Protein AF-A0AAU9CY62-F1 (afdb_monomer_lite)

Structure (mmCIF, N/CA/C/O backbone):
data_AF-A0AAU9CY62-F1
#
_entry.id   AF-A0AAU9CY62-F1
#
loop_
_atom_site.group_PDB
_atom_site.id
_atom_site.type_symbol
_atom_site.label_atom_id
_atom_site.label_alt_id
_atom_site.label_comp_id
_atom_site.label_asym_id
_atom_site.label_entity_id
_atom_site.label_seq_id
_atom_site.pdbx_PDB_ins_code
_atom_site.Cartn_x
_atom_site.Cartn_y
_atom_site.Cartn_z
_atom_site.occupancy
_atom_site.B_iso_or_equiv
_atom_site.auth_seq_id
_atom_site.auth_comp_id
_atom_site.auth_asym_id
_atom_site.auth_atom_id
_atom_site.pdbx_PDB_model_num
ATOM 1 N N . MET A 1 1 ? 19.984 -26.144 -5.561 1.00 40.72 1 MET A N 1
ATOM 2 C CA . MET A 1 1 ? 20.809 -25.003 -5.107 1.00 40.72 1 MET A CA 1
ATOM 3 C C . MET A 1 1 ? 20.486 -23.804 -5.987 1.00 40.72 1 MET A C 1
ATOM 5 O O . MET A 1 1 ? 20.804 -23.830 -7.167 1.00 40.72 1 MET A O 1
ATOM 9 N N . ARG A 1 2 ? 19.747 -22.822 -5.457 1.00 39.50 2 ARG A N 1
ATOM 10 C CA . ARG A 1 2 ? 19.372 -21.589 -6.166 1.00 39.50 2 ARG A CA 1
ATOM 11 C C . ARG A 1 2 ? 20.429 -20.531 -5.857 1.00 39.50 2 ARG A C 1
ATOM 13 O O . ARG A 1 2 ? 20.502 -20.067 -4.727 1.00 39.50 2 ARG A O 1
ATOM 20 N N . VAL A 1 3 ? 21.261 -20.201 -6.836 1.00 41.72 3 VAL A N 1
ATOM 21 C CA . VAL A 1 3 ? 22.178 -19.056 -6.766 1.00 41.72 3 VAL A CA 1
ATOM 22 C C . VAL A 1 3 ? 21.406 -17.800 -7.166 1.00 41.72 3 VAL A C 1
ATOM 24 O O . VAL A 1 3 ? 20.757 -17.782 -8.210 1.00 41.72 3 VAL A O 1
ATOM 27 N N . SER A 1 4 ? 21.412 -16.784 -6.300 1.00 43.97 4 SER A N 1
ATOM 28 C CA . SER A 1 4 ? 20.729 -15.512 -6.539 1.00 43.97 4 SER A CA 1
ATOM 29 C C . SER A 1 4 ? 21.543 -14.637 -7.508 1.00 43.97 4 SER A C 1
ATOM 31 O O . SER A 1 4 ? 22.777 -14.682 -7.497 1.00 43.97 4 SER A O 1
ATOM 33 N N . PRO A 1 5 ? 20.891 -13.807 -8.343 1.00 46.22 5 PRO A N 1
ATOM 34 C CA . PRO A 1 5 ? 21.565 -12.977 -9.350 1.00 46.22 5 PRO A CA 1
ATOM 35 C C . PRO A 1 5 ? 22.465 -11.876 -8.756 1.00 46.22 5 PRO A C 1
ATOM 37 O O . PRO A 1 5 ? 23.261 -11.277 -9.473 1.00 46.22 5 PRO A O 1
ATOM 40 N N . ILE A 1 6 ? 22.394 -11.640 -7.442 1.00 48.38 6 ILE A N 1
ATOM 41 C CA . ILE A 1 6 ? 23.215 -10.655 -6.723 1.00 48.38 6 ILE A CA 1
ATOM 42 C C . ILE A 1 6 ? 24.631 -11.203 -6.459 1.00 48.38 6 ILE A C 1
ATOM 44 O O . ILE A 1 6 ? 25.600 -10.444 -6.440 1.00 48.38 6 ILE A O 1
ATOM 48 N N . SER A 1 7 ? 24.795 -12.527 -6.348 1.00 42.81 7 SER A N 1
ATOM 49 C CA . SER A 1 7 ? 26.097 -13.155 -6.080 1.00 42.81 7 SER A CA 1
ATOM 50 C C . SER A 1 7 ? 27.078 -13.091 -7.258 1.00 42.81 7 SER A C 1
ATOM 52 O O . SER A 1 7 ? 28.278 -13.243 -7.044 1.00 42.81 7 SER A O 1
ATOM 54 N N . LEU A 1 8 ? 26.611 -12.828 -8.486 1.00 44.12 8 LEU A N 1
ATOM 55 C CA . LEU A 1 8 ? 27.489 -12.720 -9.658 1.00 44.12 8 LEU A CA 1
ATOM 56 C C . LEU A 1 8 ? 28.102 -11.315 -9.824 1.00 44.12 8 LEU A C 1
ATOM 58 O O . LEU A 1 8 ? 29.181 -11.183 -10.395 1.00 44.12 8 LEU A O 1
ATOM 62 N N . LEU A 1 9 ? 27.454 -10.271 -9.293 1.00 43.12 9 LEU A N 1
ATOM 63 C CA . LEU A 1 9 ? 27.943 -8.887 -9.383 1.00 43.12 9 LEU A CA 1
ATOM 64 C C . LEU A 1 9 ? 29.042 -8.571 -8.358 1.00 43.12 9 LEU A C 1
ATOM 66 O O . LEU A 1 9 ? 29.909 -7.744 -8.627 1.00 43.12 9 LEU A O 1
ATOM 70 N N . ILE A 1 10 ? 29.073 -9.275 -7.223 1.00 46.59 10 ILE A N 1
ATOM 71 C CA . ILE A 1 10 ? 30.120 -9.097 -6.201 1.00 46.59 10 ILE A CA 1
ATOM 72 C C . ILE A 1 10 ? 31.439 -9.765 -6.629 1.00 46.59 10 ILE A C 1
ATOM 74 O O . ILE A 1 10 ? 32.516 -9.284 -6.283 1.00 46.59 10 ILE A O 1
ATOM 78 N N . LEU A 1 11 ? 31.388 -10.813 -7.460 1.00 42.06 11 LEU A N 1
ATOM 79 C CA . LEU A 1 11 ? 32.597 -11.490 -7.941 1.00 42.06 11 LEU A CA 1
ATOM 80 C C . LEU A 1 11 ? 33.343 -10.699 -9.037 1.00 42.06 11 LEU A C 1
ATOM 82 O O . LEU A 1 11 ? 34.536 -10.913 -9.234 1.00 42.06 11 LEU A O 1
ATOM 86 N N . LEU A 1 12 ? 32.677 -9.760 -9.724 1.00 41.91 12 LEU A N 1
ATOM 87 C CA . LEU A 1 12 ? 33.299 -8.936 -10.772 1.00 41.91 12 LEU A CA 1
ATOM 88 C C . LEU A 1 12 ? 34.034 -7.698 -10.215 1.00 41.91 12 LEU A C 1
ATOM 90 O O . LEU A 1 12 ? 34.901 -7.145 -10.885 1.00 41.91 12 LEU A O 1
ATOM 94 N N . ALA A 1 13 ? 33.738 -7.281 -8.978 1.00 43.84 13 ALA A N 1
ATOM 95 C CA . ALA A 1 13 ? 34.366 -6.116 -8.344 1.00 43.84 13 ALA A CA 1
ATOM 96 C C . ALA A 1 13 ? 35.742 -6.415 -7.710 1.00 43.84 13 ALA A C 1
ATOM 98 O O . ALA A 1 13 ? 36.509 -5.494 -7.439 1.00 43.84 13 ALA A O 1
ATOM 99 N N . ILE A 1 14 ? 36.093 -7.689 -7.508 1.00 44.59 14 ILE A N 1
ATOM 100 C CA . ILE A 1 14 ? 37.344 -8.087 -6.834 1.00 44.59 14 ILE A CA 1
ATOM 101 C C . ILE A 1 14 ? 38.545 -8.127 -7.803 1.00 44.59 14 ILE A C 1
ATOM 103 O O . ILE A 1 14 ? 39.692 -8.089 -7.370 1.00 44.59 14 ILE A O 1
ATOM 107 N N . VAL A 1 15 ? 38.321 -8.097 -9.122 1.00 42.81 15 VAL A N 1
ATOM 108 C CA . VAL A 1 15 ? 39.415 -8.098 -10.118 1.00 42.81 15 VAL A CA 1
ATOM 109 C C . VAL A 1 15 ? 39.963 -6.685 -10.408 1.00 42.81 15 VAL A C 1
ATOM 111 O O . VAL A 1 15 ? 41.031 -6.554 -10.995 1.00 42.81 15 VAL A O 1
ATOM 114 N N . ALA A 1 16 ? 39.302 -5.618 -9.943 1.00 45.66 16 ALA A N 1
ATOM 115 C CA . ALA A 1 16 ? 39.711 -4.231 -10.214 1.00 45.66 16 ALA A CA 1
ATOM 116 C C . ALA A 1 16 ? 40.235 -3.449 -8.988 1.00 45.66 16 ALA A C 1
ATOM 118 O O . ALA A 1 16 ? 40.603 -2.284 -9.124 1.00 45.66 16 ALA A O 1
ATOM 119 N N . GLY A 1 17 ? 40.288 -4.055 -7.796 1.00 46.44 17 GLY A N 1
ATOM 120 C CA . GLY A 1 17 ? 40.557 -3.338 -6.544 1.00 46.44 17 GLY A CA 1
ATOM 121 C C . GLY A 1 17 ? 41.558 -4.036 -5.628 1.00 46.44 17 GLY A C 1
ATOM 122 O O . GLY A 1 17 ? 41.174 -4.695 -4.670 1.00 46.44 17 GLY A O 1
ATOM 123 N N . GLY A 1 18 ? 42.848 -3.852 -5.890 1.00 39.09 18 GLY A N 1
ATOM 124 C CA . GLY A 1 18 ? 43.933 -4.196 -4.966 1.00 39.09 18 GLY A CA 1
ATOM 125 C C . GLY A 1 18 ? 45.258 -4.051 -5.706 1.00 39.09 18 GLY A C 1
ATOM 126 O O . GLY A 1 18 ? 45.482 -4.733 -6.692 1.00 39.09 18 GLY A O 1
ATOM 127 N N . VAL A 1 19 ? 46.181 -3.164 -5.354 1.00 40.66 19 VAL A N 1
ATOM 128 C CA . VAL A 1 19 ? 46.676 -2.843 -4.016 1.00 40.66 19 VAL A CA 1
ATOM 129 C C . VAL A 1 19 ? 47.331 -1.460 -4.092 1.00 40.66 19 VAL A C 1
ATOM 131 O O . VAL A 1 19 ? 48.282 -1.278 -4.849 1.00 40.66 19 VAL A O 1
ATOM 134 N N . LEU A 1 20 ? 46.869 -0.496 -3.292 1.00 41.28 20 LEU A N 1
ATOM 135 C CA . LEU A 1 20 ? 47.625 0.723 -2.999 1.00 41.28 20 LEU A CA 1
ATOM 136 C C . LEU A 1 20 ? 47.904 0.753 -1.494 1.00 41.28 20 LEU A C 1
ATOM 138 O O . LEU A 1 20 ? 47.065 1.156 -0.696 1.00 41.28 20 LEU A O 1
ATOM 142 N N . ALA A 1 21 ? 49.088 0.287 -1.110 1.00 44.28 21 ALA A N 1
ATOM 143 C CA . ALA A 1 21 ? 49.691 0.617 0.173 1.00 44.28 21 ALA A CA 1
ATOM 144 C C . ALA A 1 21 ? 50.901 1.518 -0.119 1.00 44.28 21 ALA A C 1
ATOM 146 O O . ALA A 1 21 ? 51.689 1.178 -1.010 1.00 44.28 21 ALA A O 1
ATOM 147 N N . PRO A 1 22 ? 51.084 2.652 0.578 1.00 45.69 22 PRO A N 1
ATOM 148 C CA . PRO A 1 22 ? 52.258 3.482 0.369 1.00 45.69 22 PRO A CA 1
ATOM 149 C C . PRO A 1 22 ? 53.480 2.756 0.944 1.00 45.69 22 PRO A C 1
ATOM 1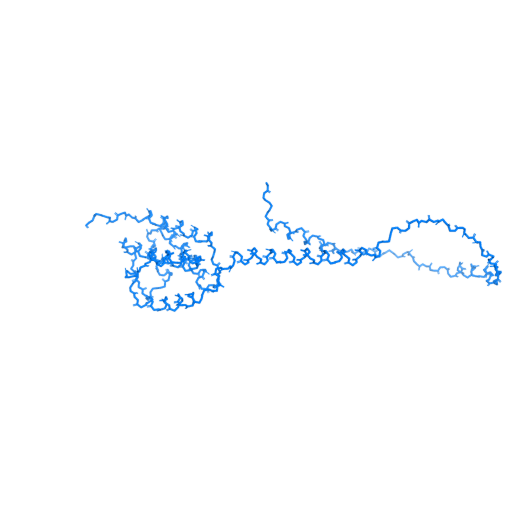51 O O . PRO A 1 22 ? 53.650 2.652 2.157 1.00 45.69 22 PRO A O 1
ATOM 154 N N . ARG A 1 23 ? 54.341 2.226 0.070 1.00 42.59 23 ARG A N 1
ATOM 155 C CA . ARG A 1 23 ? 55.684 1.777 0.453 1.00 42.59 23 ARG A CA 1
ATOM 156 C C . ARG A 1 23 ? 56.577 3.005 0.593 1.00 42.59 23 ARG A C 1
ATOM 158 O O . ARG A 1 23 ? 57.073 3.525 -0.402 1.00 42.59 23 ARG A O 1
ATOM 165 N N . THR A 1 24 ? 56.813 3.452 1.819 1.00 50.78 24 THR A N 1
ATOM 166 C CA . THR A 1 24 ? 57.976 4.288 2.121 1.00 50.78 24 THR A CA 1
ATOM 167 C C . THR A 1 24 ? 59.225 3.412 1.999 1.00 50.78 24 THR A C 1
ATOM 169 O O . THR A 1 24 ? 59.466 2.516 2.804 1.00 50.78 24 THR A O 1
ATOM 17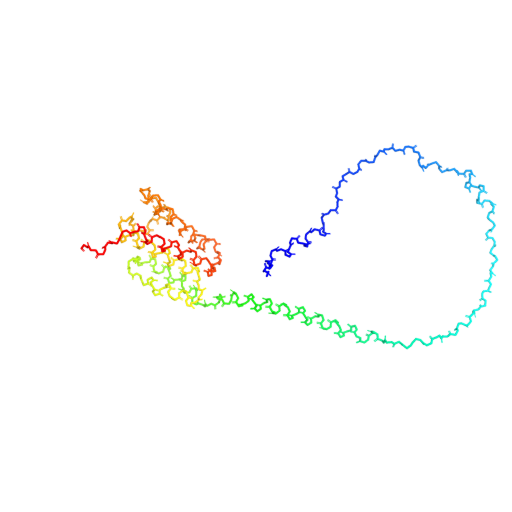2 N N . ALA A 1 25 ? 59.996 3.607 0.930 1.00 47.22 25 ALA A N 1
ATOM 173 C CA . ALA A 1 25 ? 61.307 2.981 0.791 1.00 47.22 25 ALA A CA 1
ATOM 174 C C . ALA A 1 25 ? 62.316 3.714 1.697 1.00 47.22 25 ALA A C 1
ATOM 176 O O . ALA A 1 25 ? 62.336 4.948 1.683 1.00 47.22 25 ALA A O 1
ATOM 177 N N . PRO A 1 26 ? 63.165 3.014 2.472 1.00 42.75 26 PRO A N 1
ATOM 178 C CA . PRO A 1 26 ? 64.265 3.666 3.165 1.00 42.75 26 PRO A CA 1
ATOM 179 C C . PRO A 1 26 ? 65.328 4.077 2.139 1.00 42.75 26 PRO A C 1
ATOM 181 O O . PRO A 1 26 ? 65.719 3.286 1.279 1.00 42.75 26 PRO A O 1
ATOM 184 N N . ALA A 1 27 ? 65.798 5.320 2.229 1.00 53.19 27 ALA A N 1
ATOM 185 C CA . ALA A 1 27 ? 66.914 5.814 1.437 1.00 53.19 27 ALA A CA 1
ATOM 186 C C . ALA A 1 27 ? 68.188 5.021 1.786 1.00 53.19 27 ALA A C 1
ATOM 188 O O . ALA A 1 27 ? 68.776 5.217 2.847 1.00 53.19 27 ALA A O 1
ATOM 189 N N . SER A 1 28 ? 68.606 4.105 0.907 1.00 53.75 28 SER A N 1
ATOM 190 C CA . SER A 1 28 ? 69.897 3.419 1.008 1.00 53.75 28 SER A CA 1
ATOM 191 C C . SER A 1 28 ? 70.880 3.994 -0.014 1.00 53.75 28 SER A C 1
ATOM 193 O O . SER A 1 28 ? 70.780 3.750 -1.217 1.00 53.75 28 SER A O 1
ATOM 195 N N . ASP A 1 29 ? 71.839 4.750 0.501 1.00 55.88 29 ASP A N 1
ATOM 196 C CA . ASP A 1 29 ? 72.789 5.638 -0.177 1.00 55.88 29 ASP A CA 1
ATOM 197 C C . ASP A 1 29 ? 73.963 4.913 -0.888 1.00 55.88 29 ASP A C 1
ATOM 199 O O . ASP A 1 29 ? 75.127 5.285 -0.745 1.00 55.88 29 ASP A O 1
ATOM 203 N N . ARG A 1 30 ? 73.717 3.790 -1.592 1.00 56.25 30 ARG A N 1
ATOM 204 C CA . ARG A 1 30 ? 74.823 2.886 -2.000 1.00 56.25 30 ARG A CA 1
ATOM 205 C C . ARG A 1 30 ? 74.786 2.198 -3.370 1.00 56.25 30 ARG A C 1
ATOM 207 O O . ARG A 1 30 ? 75.577 1.281 -3.566 1.00 56.25 30 ARG A O 1
ATOM 214 N N . ALA A 1 31 ? 73.957 2.608 -4.334 1.00 52.62 31 ALA A N 1
ATOM 215 C CA . ALA A 1 31 ? 73.762 1.795 -5.551 1.00 52.62 31 ALA A CA 1
ATOM 216 C C . ALA A 1 31 ? 74.247 2.357 -6.904 1.00 52.62 31 ALA A C 1
ATOM 218 O O . ALA A 1 31 ? 74.179 1.615 -7.876 1.00 52.62 31 ALA A O 1
ATOM 219 N N . TYR A 1 32 ? 74.775 3.584 -7.024 1.00 55.22 32 TYR A N 1
ATOM 220 C CA . TYR A 1 32 ? 75.266 4.075 -8.329 1.00 55.22 32 TYR A CA 1
ATOM 221 C C . TYR A 1 32 ? 76.476 5.014 -8.217 1.00 55.22 32 TYR A C 1
ATOM 223 O O . TYR A 1 32 ? 76.369 6.219 -8.428 1.00 55.22 32 TYR A O 1
ATOM 231 N N . ARG A 1 33 ? 77.665 4.463 -7.946 1.00 57.19 33 ARG A N 1
ATOM 232 C CA . ARG A 1 33 ? 78.918 5.113 -8.370 1.00 57.19 33 ARG A CA 1
ATOM 233 C C . ARG A 1 33 ? 79.337 4.466 -9.683 1.00 57.19 33 ARG A C 1
ATOM 235 O O . ARG A 1 33 ? 79.813 3.337 -9.691 1.00 57.19 33 ARG A O 1
ATOM 242 N N . LEU A 1 34 ? 79.082 5.161 -10.789 1.00 63.47 34 LEU A N 1
ATOM 243 C CA . LEU A 1 34 ? 79.528 4.747 -12.114 1.00 63.47 34 LEU A CA 1
ATOM 244 C C . LEU A 1 34 ? 81.058 4.880 -12.154 1.00 63.47 34 LEU A C 1
ATOM 246 O O . LEU A 1 34 ? 81.580 5.995 -12.208 1.00 63.47 34 LEU A O 1
ATOM 250 N N . ASP A 1 35 ? 81.767 3.758 -12.065 1.00 72.00 35 ASP A N 1
ATOM 251 C CA . ASP A 1 35 ? 83.226 3.720 -12.158 1.00 72.00 35 ASP A CA 1
ATOM 252 C C . ASP A 1 35 ? 83.646 3.953 -13.617 1.00 72.00 35 ASP A C 1
ATOM 254 O O . ASP A 1 35 ? 83.644 3.050 -14.460 1.00 72.00 35 ASP A O 1
ATOM 258 N N . LYS A 1 36 ? 83.911 5.224 -13.932 1.00 66.75 36 LYS A N 1
ATOM 259 C CA . LYS A 1 36 ? 84.237 5.671 -15.288 1.00 66.75 36 LYS A CA 1
ATOM 260 C C . LYS A 1 36 ? 85.581 5.133 -15.774 1.00 66.75 36 LYS A C 1
ATOM 262 O O . LYS A 1 36 ? 85.733 4.934 -16.976 1.00 66.75 36 LYS A O 1
ATOM 267 N N . GLU A 1 37 ? 86.508 4.834 -14.867 1.00 72.75 37 GLU A N 1
ATOM 268 C CA . GLU A 1 37 ? 87.818 4.279 -15.218 1.00 72.75 37 GLU A CA 1
ATOM 269 C C . GLU A 1 37 ? 87.690 2.820 -15.670 1.00 72.75 37 GLU A C 1
ATOM 271 O O . GLU A 1 37 ? 88.268 2.419 -16.685 1.00 72.75 37 GLU A O 1
ATOM 276 N N . ALA A 1 38 ? 86.848 2.035 -14.987 1.00 69.50 38 ALA A N 1
ATOM 277 C CA . ALA A 1 38 ? 86.528 0.668 -15.399 1.00 69.50 38 ALA A CA 1
ATOM 278 C C . ALA A 1 38 ? 85.829 0.614 -16.773 1.00 69.50 38 ALA A C 1
ATOM 280 O O . ALA A 1 38 ? 86.052 -0.314 -17.556 1.00 69.50 38 ALA A O 1
ATOM 281 N N . LEU A 1 39 ? 85.008 1.623 -17.082 1.00 64.06 39 LEU A N 1
ATOM 282 C CA . LEU A 1 39 ? 84.289 1.757 -18.353 1.00 64.06 39 LEU A CA 1
ATOM 283 C C . LEU A 1 39 ? 85.214 2.149 -19.516 1.00 64.06 39 LEU A C 1
ATOM 285 O O . LEU A 1 39 ? 85.135 1.534 -20.580 1.00 64.06 39 LEU A O 1
ATOM 289 N N . GLU A 1 40 ? 86.127 3.103 -19.314 1.00 70.75 40 GLU A N 1
ATOM 290 C CA . GLU A 1 40 ? 87.102 3.500 -20.342 1.00 70.75 40 GLU A CA 1
ATOM 291 C C . GLU A 1 40 ? 88.124 2.405 -20.651 1.00 70.75 40 GLU A C 1
ATOM 293 O O . GLU A 1 40 ? 88.503 2.208 -21.808 1.00 70.75 40 GLU A O 1
ATOM 298 N N . LYS A 1 41 ? 88.555 1.647 -19.636 1.00 77.31 41 LYS A N 1
ATOM 299 C CA . LYS A 1 41 ? 89.461 0.513 -19.851 1.00 77.31 41 LYS A CA 1
ATOM 300 C C . LYS A 1 41 ? 88.825 -0.550 -20.747 1.00 77.31 41 LYS A C 1
ATOM 302 O O . LYS A 1 41 ? 89.514 -1.169 -21.552 1.00 77.31 41 LYS A O 1
ATOM 307 N N . LYS A 1 42 ? 87.512 -0.750 -20.607 1.00 73.62 42 LYS A N 1
ATOM 308 C CA . LYS A 1 42 ? 86.759 -1.759 -21.353 1.00 73.62 42 LYS A CA 1
ATOM 309 C C . LYS A 1 42 ? 86.400 -1.300 -22.766 1.00 73.62 42 LYS A C 1
ATOM 311 O O . LYS A 1 42 ? 86.349 -2.137 -23.658 1.00 73.62 42 LYS A O 1
ATOM 316 N N . SER A 1 43 ? 86.187 0.000 -22.990 1.00 70.94 43 SER A N 1
ATOM 317 C CA . SER A 1 43 ? 85.908 0.528 -24.333 1.00 70.94 43 SER A CA 1
ATOM 318 C C . SER A 1 43 ? 87.144 0.513 -25.235 1.00 70.94 43 SER A C 1
ATOM 320 O O . SER A 1 43 ? 87.026 0.174 -26.406 1.00 70.94 43 SER A O 1
ATOM 322 N N . LYS A 1 44 ? 88.337 0.795 -24.691 1.00 69.88 44 LYS A N 1
ATOM 323 C CA . LYS A 1 44 ? 89.600 0.795 -25.454 1.00 69.88 44 LYS A CA 1
ATOM 324 C C . LYS A 1 44 ? 90.071 -0.590 -25.911 1.00 69.88 44 LYS A C 1
ATOM 326 O O . LYS A 1 44 ? 90.924 -0.661 -26.787 1.00 69.88 44 LYS A O 1
ATOM 331 N N . SER A 1 45 ? 89.551 -1.673 -25.331 1.00 63.16 45 SER A N 1
ATOM 332 C CA . SER A 1 45 ? 89.902 -3.049 -25.718 1.00 63.16 45 SER A CA 1
ATOM 333 C C . SER A 1 45 ? 88.960 -3.663 -26.756 1.00 63.16 45 SER A C 1
ATOM 335 O O . SER A 1 45 ? 89.087 -4.847 -27.052 1.00 63.16 45 SER A O 1
ATOM 337 N N . LEU A 1 46 ? 87.973 -2.912 -27.246 1.00 65.75 46 LEU A N 1
ATOM 338 C CA . LEU A 1 46 ? 87.011 -3.401 -28.228 1.00 65.75 46 LEU A CA 1
ATOM 339 C C . LEU A 1 46 ? 87.373 -2.817 -29.595 1.00 65.75 46 LEU A C 1
ATOM 341 O O . LEU A 1 46 ? 87.121 -1.645 -29.865 1.00 65.75 46 LEU A O 1
ATOM 345 N N . ASP A 1 47 ? 88.004 -3.643 -30.425 1.00 64.81 47 ASP A N 1
ATOM 346 C CA . ASP A 1 47 ? 88.201 -3.364 -31.843 1.00 64.81 47 ASP A CA 1
ATOM 347 C C . ASP A 1 47 ? 86.885 -3.669 -32.571 1.00 64.81 47 ASP A C 1
ATOM 349 O O . ASP A 1 47 ? 86.424 -4.809 -32.593 1.00 64.81 47 ASP A O 1
ATOM 353 N N . TYR A 1 48 ? 86.236 -2.619 -33.075 1.00 61.22 48 TYR A N 1
ATOM 354 C CA . TYR A 1 48 ? 84.948 -2.684 -33.774 1.00 61.22 48 TYR A CA 1
ATOM 355 C C . TYR A 1 48 ? 85.118 -2.640 -35.298 1.00 61.22 48 TYR A C 1
ATOM 357 O O . TYR A 1 48 ? 84.197 -2.250 -36.014 1.00 61.22 48 TYR A O 1
ATOM 365 N N . THR A 1 49 ? 86.294 -3.009 -35.804 1.00 61.00 49 THR A N 1
ATOM 366 C CA . THR A 1 49 ? 86.510 -3.155 -37.243 1.00 61.00 49 THR A CA 1
ATOM 367 C C . THR A 1 49 ? 85.845 -4.459 -37.707 1.00 61.00 49 THR A C 1
ATOM 369 O O . THR A 1 49 ? 86.205 -5.546 -37.267 1.00 61.00 49 THR A O 1
ATOM 372 N N . GLU A 1 50 ? 84.792 -4.330 -38.517 1.00 59.19 50 GLU A N 1
ATOM 373 C CA . GLU A 1 50 ? 83.880 -5.406 -38.928 1.00 59.19 50 GLU A CA 1
ATOM 374 C C . GLU A 1 50 ? 84.551 -6.472 -39.813 1.00 59.19 50 GLU A C 1
ATOM 376 O O . GLU A 1 50 ? 84.817 -6.229 -40.989 1.00 59.19 50 GLU A O 1
ATOM 381 N N . ASP A 1 51 ? 84.701 -7.695 -39.298 1.00 54.69 51 ASP A N 1
ATOM 382 C CA . ASP A 1 51 ? 84.791 -8.893 -40.138 1.00 54.69 51 ASP A CA 1
ATOM 383 C C . ASP A 1 51 ? 83.367 -9.326 -40.518 1.00 54.69 51 ASP A C 1
ATOM 385 O O . ASP A 1 51 ? 82.677 -10.034 -39.775 1.00 54.69 51 ASP A O 1
ATOM 389 N N . TYR A 1 52 ? 82.896 -8.879 -41.683 1.00 51.16 52 TYR A N 1
ATOM 390 C CA . TYR A 1 52 ? 81.650 -9.382 -42.255 1.00 51.16 52 TYR A CA 1
ATOM 391 C C . TYR A 1 52 ? 81.817 -10.862 -42.630 1.00 51.16 52 TYR A C 1
ATOM 393 O O . TYR A 1 52 ? 82.425 -11.202 -43.642 1.00 51.16 52 TYR A O 1
ATOM 401 N N . TYR A 1 53 ? 81.230 -11.753 -41.831 1.00 59.41 53 TYR A N 1
ATOM 402 C CA . TYR A 1 53 ? 80.974 -13.131 -42.244 1.00 59.41 53 TYR A CA 1
ATOM 403 C C . TYR A 1 53 ? 79.796 -13.150 -43.221 1.00 59.41 53 TYR A C 1
ATOM 405 O O . TYR A 1 53 ? 78.648 -12.908 -42.840 1.00 59.41 53 TYR A O 1
ATOM 413 N N . GLU A 1 54 ? 80.070 -13.462 -44.484 1.00 57.66 54 GLU A N 1
ATOM 414 C CA . GLU A 1 54 ? 79.034 -13.656 -45.492 1.00 57.66 54 GLU A CA 1
ATOM 415 C C . GLU A 1 54 ? 78.388 -15.039 -45.299 1.00 57.66 54 GLU A C 1
ATOM 417 O O . GLU A 1 54 ? 79.000 -16.088 -45.504 1.00 57.66 54 GLU A O 1
ATOM 422 N N . PHE A 1 55 ? 77.145 -15.051 -44.813 1.00 61.28 55 PHE A N 1
ATOM 423 C CA . PHE A 1 55 ? 76.388 -16.280 -44.588 1.00 61.28 55 PHE A CA 1
ATOM 424 C C . PHE A 1 55 ? 75.890 -16.852 -45.919 1.00 61.28 55 PHE A C 1
ATOM 426 O O . PHE A 1 55 ? 74.950 -16.326 -46.515 1.00 61.28 55 PHE A O 1
ATOM 433 N N . GLU A 1 56 ? 76.431 -17.996 -46.340 1.00 59.75 56 GLU A N 1
ATOM 434 C CA . GLU A 1 56 ? 75.782 -18.816 -47.365 1.00 59.75 56 GLU A CA 1
ATOM 435 C C . GLU A 1 56 ? 74.402 -19.291 -46.854 1.00 59.75 56 GLU A C 1
ATOM 437 O O . GLU A 1 56 ? 74.304 -19.897 -45.777 1.00 59.75 56 GLU A O 1
ATOM 442 N N . PRO A 1 57 ? 73.296 -19.044 -47.583 1.00 55.81 57 PRO A N 1
ATOM 443 C CA . PRO A 1 57 ? 71.971 -19.399 -47.098 1.00 55.81 57 PRO A CA 1
ATOM 444 C C . PRO A 1 57 ? 71.776 -20.922 -47.098 1.00 55.81 57 PRO A C 1
ATOM 446 O O . PRO A 1 57 ? 71.629 -21.563 -48.142 1.00 55.81 57 PRO A O 1
ATOM 449 N N . VAL A 1 58 ? 71.681 -21.518 -45.906 1.00 63.16 58 VAL A N 1
ATOM 450 C CA . VAL A 1 58 ? 71.351 -22.941 -45.738 1.00 63.16 58 VAL A CA 1
ATOM 451 C C . VAL A 1 58 ? 69.923 -23.207 -46.237 1.00 63.16 58 VAL A C 1
ATOM 453 O O . VAL A 1 58 ? 68.938 -22.830 -45.595 1.00 63.16 58 VAL A O 1
ATOM 456 N N . LYS A 1 59 ? 69.785 -23.901 -47.376 1.00 60.06 59 LYS A N 1
ATOM 457 C CA . LYS A 1 59 ? 68.484 -24.314 -47.934 1.00 60.06 59 LYS A CA 1
ATOM 458 C C . LYS A 1 59 ? 67.797 -25.331 -47.015 1.00 60.06 59 LYS A C 1
ATOM 460 O O . LYS A 1 59 ? 68.044 -26.534 -47.086 1.00 60.06 59 LYS A O 1
ATOM 465 N N . ARG A 1 60 ? 66.883 -24.863 -46.161 1.00 60.06 60 ARG A N 1
ATOM 466 C CA . ARG A 1 60 ? 66.035 -25.734 -45.331 1.00 60.06 60 ARG A CA 1
ATOM 467 C C . ARG A 1 60 ? 64.981 -26.439 -46.196 1.00 60.06 60 ARG A C 1
ATOM 469 O O . ARG A 1 60 ? 64.177 -25.785 -46.858 1.00 60.06 60 ARG A O 1
ATOM 476 N N . LYS A 1 61 ? 64.932 -27.777 -46.154 1.00 56.38 61 LYS A N 1
ATOM 477 C CA . LYS A 1 61 ? 63.821 -28.560 -46.729 1.00 56.38 61 LYS A CA 1
ATOM 478 C C . LYS A 1 61 ? 62.524 -28.248 -45.970 1.00 56.38 61 LYS A C 1
ATOM 480 O O . LYS A 1 61 ? 62.460 -28.435 -44.755 1.00 56.38 61 LYS A O 1
ATOM 485 N N . LYS A 1 62 ? 61.482 -27.804 -46.683 1.00 56.00 62 LYS A N 1
ATOM 486 C CA . LYS A 1 62 ? 60.131 -27.623 -46.127 1.00 56.00 62 LYS A CA 1
ATOM 487 C C . LYS A 1 62 ? 59.555 -28.986 -45.722 1.00 56.00 62 LYS A C 1
ATOM 489 O O . LYS A 1 62 ? 59.274 -29.814 -46.584 1.00 56.00 62 LYS A O 1
ATOM 494 N N . LYS A 1 63 ? 59.348 -29.208 -44.421 1.00 50.53 63 LYS A N 1
ATOM 495 C CA . LYS A 1 63 ? 58.418 -30.236 -43.934 1.00 50.53 63 LYS A CA 1
ATOM 496 C C . LYS A 1 63 ? 57.000 -29.746 -44.218 1.00 50.53 63 LYS A C 1
ATOM 498 O O . LYS A 1 63 ? 56.631 -28.663 -43.774 1.00 50.53 63 LYS A O 1
ATOM 503 N N . GLY A 1 64 ? 56.234 -30.529 -44.973 1.00 57.31 64 GLY A N 1
ATOM 504 C CA . GLY A 1 64 ? 54.815 -30.281 -45.190 1.00 57.31 64 GLY A CA 1
ATOM 505 C C . GLY A 1 64 ? 54.052 -30.477 -43.887 1.00 57.31 64 GLY A C 1
ATOM 506 O O . GLY A 1 64 ? 53.822 -31.605 -43.463 1.00 57.31 64 GLY A O 1
ATOM 507 N N . THR A 1 65 ? 53.671 -29.382 -43.245 1.00 52.41 65 THR A N 1
ATOM 508 C CA . THR A 1 65 ? 52.566 -29.376 -42.294 1.00 52.41 65 THR A CA 1
ATOM 509 C C . THR A 1 65 ? 51.289 -29.211 -43.110 1.00 52.41 65 THR A C 1
ATOM 511 O O . THR A 1 65 ? 51.081 -28.183 -43.751 1.00 52.41 65 THR A O 1
ATOM 514 N N . GLY A 1 66 ? 50.452 -30.251 -43.137 1.00 56.53 66 GLY A N 1
ATOM 515 C CA . GLY A 1 66 ? 49.078 -30.135 -43.619 1.00 56.53 66 GLY A CA 1
ATOM 516 C C . GLY A 1 66 ? 48.369 -29.075 -42.784 1.00 56.53 66 GLY A C 1
ATOM 517 O O . GLY A 1 66 ? 48.028 -29.313 -41.628 1.00 56.53 66 GLY A O 1
ATOM 518 N N . GLY A 1 67 ? 48.248 -27.871 -43.337 1.00 51.72 67 GLY A N 1
ATOM 519 C CA . GLY A 1 67 ? 47.644 -26.734 -42.663 1.00 51.72 67 GLY A CA 1
ATOM 520 C C . GLY A 1 67 ? 46.135 -26.906 -42.608 1.00 51.72 67 GLY A C 1
ATOM 521 O O . GLY A 1 67 ? 45.451 -26.691 -43.605 1.00 51.72 67 GLY A O 1
ATOM 522 N N . PHE A 1 68 ? 45.607 -27.256 -41.438 1.00 60.69 68 PHE A N 1
ATOM 523 C CA . PHE A 1 68 ? 44.205 -27.005 -41.132 1.00 60.69 68 PHE A CA 1
ATOM 524 C C . PHE A 1 68 ? 44.025 -25.479 -41.085 1.00 60.69 68 PHE A C 1
ATOM 526 O O . PHE A 1 68 ? 44.552 -24.804 -40.200 1.00 60.69 68 PHE A O 1
ATOM 533 N N . SER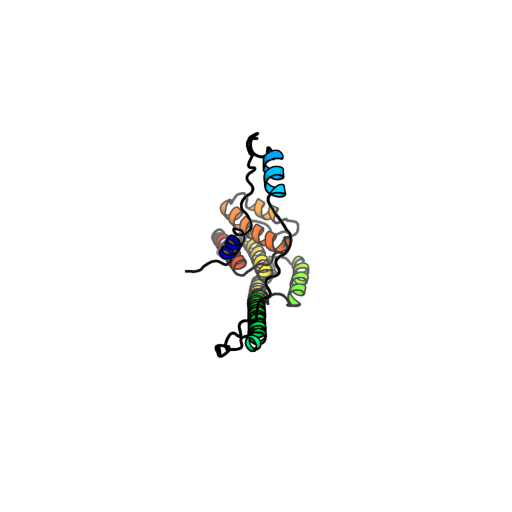 A 1 69 ? 43.373 -24.908 -42.098 1.00 62.16 69 SER A N 1
ATOM 534 C CA . SER A 1 69 ? 43.226 -23.456 -42.226 1.00 62.16 69 SER A CA 1
ATOM 535 C C . SER A 1 69 ? 42.141 -22.934 -41.277 1.00 62.16 69 SER A C 1
ATOM 537 O O . SER A 1 69 ? 40.952 -22.979 -41.582 1.00 62.16 69 SER A O 1
ATOM 539 N N . LEU A 1 70 ? 42.556 -22.392 -40.129 1.00 58.84 70 LEU A N 1
ATOM 540 C CA . LEU A 1 70 ? 41.693 -21.655 -39.191 1.00 58.84 70 LEU A CA 1
ATOM 541 C C . LEU A 1 70 ? 41.189 -20.313 -39.754 1.00 58.84 70 LEU A C 1
ATOM 543 O O . LEU A 1 70 ? 40.261 -19.727 -39.202 1.00 58.84 70 LEU A O 1
ATOM 547 N N . ALA A 1 71 ? 41.753 -19.824 -40.862 1.00 58.66 71 ALA A N 1
ATOM 548 C CA . ALA A 1 71 ? 41.409 -18.520 -41.429 1.00 58.66 71 ALA A CA 1
ATOM 549 C C . ALA A 1 71 ? 39.945 -18.436 -41.906 1.00 58.66 71 ALA A C 1
ATOM 551 O O . ALA A 1 71 ? 39.326 -17.380 -41.798 1.00 58.66 71 ALA A O 1
ATOM 552 N N . GLY A 1 72 ? 39.365 -19.554 -42.363 1.00 59.25 72 GLY A N 1
ATOM 553 C CA . GLY A 1 72 ? 37.958 -19.633 -42.779 1.00 59.25 72 GLY A CA 1
ATOM 554 C C . GLY A 1 72 ? 36.954 -19.798 -41.628 1.00 59.25 72 GLY A C 1
ATOM 555 O O . GLY A 1 72 ? 35.770 -19.531 -41.812 1.00 59.25 72 GLY A O 1
ATOM 556 N N . MET A 1 73 ? 37.406 -20.195 -40.431 1.00 56.94 73 MET A N 1
ATOM 557 C CA . MET A 1 73 ? 36.541 -20.384 -39.254 1.00 56.94 73 MET A CA 1
ATOM 558 C C . MET A 1 73 ? 36.390 -19.115 -38.406 1.00 56.94 73 MET A C 1
ATOM 560 O O . MET A 1 73 ? 35.384 -18.960 -37.720 1.00 56.94 73 MET A O 1
ATOM 564 N N . ILE A 1 74 ? 37.345 -18.182 -38.471 1.00 65.19 74 ILE A N 1
ATOM 565 C CA . ILE A 1 74 ? 37.301 -16.908 -37.734 1.00 65.19 74 ILE A CA 1
ATOM 566 C C . ILE A 1 74 ? 36.050 -16.063 -38.057 1.00 65.19 74 ILE A C 1
ATOM 568 O O . ILE A 1 74 ? 35.440 -15.564 -37.109 1.00 65.19 74 ILE A O 1
ATOM 572 N N . PRO A 1 75 ? 35.610 -15.886 -39.323 1.00 74.69 75 PRO A N 1
ATOM 573 C CA . PRO A 1 75 ? 34.380 -15.139 -39.589 1.00 74.69 75 PRO A CA 1
ATOM 574 C C . PRO A 1 75 ? 33.131 -15.883 -39.095 1.00 74.69 75 PRO A C 1
ATOM 576 O O . PRO A 1 75 ? 32.256 -15.262 -38.497 1.00 74.69 75 PRO A O 1
ATOM 579 N N . ALA A 1 76 ? 33.072 -17.209 -39.254 1.00 72.56 76 ALA A N 1
ATOM 580 C CA . ALA A 1 76 ? 31.942 -18.022 -38.799 1.00 72.56 76 ALA A CA 1
ATOM 581 C C . ALA A 1 76 ? 31.796 -18.020 -37.264 1.00 72.56 76 ALA A C 1
ATOM 583 O O . ALA A 1 76 ? 30.694 -17.858 -36.745 1.00 72.56 76 ALA A O 1
ATOM 584 N N . LEU A 1 77 ? 32.911 -18.115 -36.533 1.00 80.00 77 LEU A N 1
ATOM 585 C CA . LEU A 1 77 ? 32.941 -18.030 -35.069 1.00 80.00 77 LEU A CA 1
ATOM 586 C C . LEU A 1 77 ? 32.521 -16.646 -34.560 1.00 80.00 77 LEU A C 1
ATOM 588 O O . LEU A 1 77 ? 31.819 -16.555 -33.556 1.00 80.00 77 LEU A O 1
ATOM 592 N N . LYS A 1 78 ? 32.894 -15.568 -35.264 1.00 82.44 78 LYS A N 1
ATOM 593 C CA . LYS A 1 78 ? 32.439 -14.208 -34.934 1.00 82.44 78 LYS A CA 1
ATOM 594 C C . LYS A 1 78 ? 30.931 -14.053 -35.123 1.00 82.44 78 LYS A C 1
ATOM 596 O O . LYS A 1 78 ? 30.269 -13.523 -34.237 1.00 82.44 78 LYS A O 1
ATOM 601 N N . ILE A 1 79 ? 30.382 -14.547 -36.235 1.00 87.94 79 ILE A N 1
ATOM 602 C CA . ILE A 1 79 ? 28.932 -14.522 -36.496 1.00 87.94 79 ILE A CA 1
ATOM 603 C C . ILE A 1 79 ? 28.181 -15.305 -35.413 1.00 87.94 79 ILE A C 1
ATOM 605 O O . ILE A 1 79 ? 27.194 -14.811 -34.871 1.00 87.94 79 ILE A O 1
ATOM 609 N N . LEU A 1 80 ? 28.687 -16.484 -35.041 1.00 88.56 80 LEU A N 1
ATOM 610 C CA . LEU A 1 80 ? 28.110 -17.297 -33.973 1.00 88.56 80 LEU A CA 1
ATOM 611 C C . LEU A 1 80 ? 28.154 -16.581 -32.612 1.00 88.56 80 LEU A C 1
ATOM 613 O O . LEU A 1 80 ? 27.164 -16.592 -31.885 1.00 88.56 80 LEU A O 1
ATOM 617 N N . ALA A 1 81 ? 29.259 -15.907 -32.285 1.00 89.38 81 ALA A N 1
ATOM 618 C CA . ALA A 1 81 ? 29.378 -15.125 -31.055 1.00 89.38 81 ALA A CA 1
ATOM 619 C C . ALA A 1 81 ? 28.370 -13.961 -31.006 1.00 89.38 81 ALA A C 1
ATOM 621 O O . ALA A 1 81 ? 27.695 -13.786 -29.991 1.00 89.38 81 ALA A O 1
ATOM 622 N N . TYR A 1 82 ? 28.203 -13.210 -32.102 1.00 93.56 82 TYR A N 1
ATOM 623 C CA . TYR A 1 82 ? 27.181 -12.159 -32.181 1.00 93.56 82 TYR A CA 1
ATOM 624 C C . TYR A 1 82 ? 25.764 -12.725 -32.050 1.00 93.56 82 TYR A C 1
ATOM 626 O O . TYR A 1 82 ? 24.955 -12.154 -31.324 1.00 93.56 82 TYR A O 1
ATOM 634 N N . ALA A 1 83 ? 25.470 -13.863 -32.686 1.00 93.88 83 ALA A N 1
ATOM 635 C CA . ALA A 1 83 ? 24.167 -14.515 -32.583 1.00 93.88 83 ALA A CA 1
ATOM 636 C C . ALA A 1 83 ? 23.839 -14.939 -31.141 1.00 93.88 83 ALA A C 1
ATOM 638 O O . ALA A 1 83 ? 22.709 -14.755 -30.695 1.00 93.88 83 ALA A O 1
ATOM 639 N N . ILE A 1 84 ? 24.824 -15.442 -30.389 1.00 94.81 84 ILE A N 1
ATOM 640 C CA . ILE A 1 84 ? 24.654 -15.803 -28.973 1.00 94.81 84 ILE A CA 1
ATOM 641 C C . ILE A 1 84 ? 24.391 -14.560 -28.117 1.00 94.81 84 ILE A C 1
ATOM 643 O O . ILE A 1 84 ? 23.474 -14.573 -27.300 1.00 94.81 84 ILE A O 1
ATOM 647 N N . VAL A 1 85 ? 25.150 -13.476 -28.313 1.00 95.19 85 VAL A N 1
ATOM 648 C CA . VAL A 1 85 ? 24.954 -12.223 -27.562 1.00 95.19 85 VAL A CA 1
ATOM 649 C C . VAL A 1 85 ? 23.589 -11.612 -27.868 1.00 95.19 85 VAL A C 1
ATOM 651 O O . VAL A 1 85 ? 22.864 -11.254 -26.945 1.00 95.19 85 VAL A O 1
ATOM 654 N N . ILE A 1 86 ? 23.202 -11.539 -29.143 1.00 95.62 86 ILE A N 1
ATOM 655 C CA . ILE A 1 86 ? 21.888 -11.035 -29.559 1.00 95.62 86 ILE A CA 1
ATOM 656 C C . ILE A 1 86 ? 20.780 -11.931 -29.005 1.00 95.62 86 ILE A C 1
ATOM 658 O O . ILE A 1 86 ? 19.816 -11.421 -28.448 1.00 95.62 86 ILE A O 1
ATOM 662 N N . GLY A 1 87 ? 20.924 -13.255 -29.089 1.00 96.12 87 GLY A N 1
ATOM 663 C CA . GLY A 1 87 ? 19.967 -14.203 -28.522 1.00 96.12 87 GLY A CA 1
ATOM 664 C C . GLY A 1 87 ? 19.817 -14.049 -27.008 1.00 96.12 87 GLY A C 1
ATOM 665 O O . GLY A 1 87 ? 18.698 -14.044 -26.506 1.00 96.12 87 GLY A O 1
ATOM 666 N N . PHE A 1 88 ? 20.920 -13.847 -26.284 1.00 95.25 88 PHE A N 1
ATOM 667 C CA . PHE A 1 88 ? 20.896 -13.570 -24.850 1.00 95.25 88 PHE A CA 1
ATOM 668 C C . PHE A 1 88 ? 20.231 -12.225 -24.542 1.00 95.25 88 PHE A C 1
ATOM 670 O O . PHE A 1 88 ? 19.378 -12.168 -23.664 1.00 95.25 88 PHE A O 1
ATOM 677 N N . LEU A 1 89 ? 20.545 -11.162 -25.289 1.00 94.88 89 LEU A N 1
ATOM 678 C CA . LEU A 1 89 ? 19.893 -9.858 -25.144 1.00 94.88 89 LEU A CA 1
ATOM 679 C C . LEU A 1 89 ? 18.395 -9.936 -25.437 1.00 94.88 89 LEU A C 1
ATOM 681 O O . LEU A 1 89 ? 17.614 -9.362 -24.691 1.00 94.88 89 LEU A O 1
ATOM 685 N N . LEU A 1 90 ? 17.983 -10.675 -26.468 1.00 94.69 90 LEU A N 1
ATOM 686 C CA . LEU A 1 90 ? 16.576 -10.915 -26.788 1.00 94.69 90 LEU A CA 1
ATOM 687 C C . LEU A 1 90 ? 15.891 -11.772 -25.726 1.00 94.69 90 LEU A C 1
ATOM 689 O O . LEU A 1 90 ? 14.743 -11.509 -25.397 1.00 94.69 90 LEU A O 1
ATOM 693 N N . TRP A 1 91 ? 16.573 -12.768 -25.161 1.00 93.69 91 TRP A N 1
ATOM 694 C CA . TRP A 1 91 ? 16.043 -13.586 -24.072 1.00 93.69 91 TRP A CA 1
ATOM 695 C C . TRP A 1 91 ? 15.889 -12.780 -22.781 1.00 93.69 91 TRP A C 1
ATOM 697 O O . TRP A 1 91 ? 14.846 -12.866 -22.139 1.00 93.69 91 TRP A O 1
ATOM 707 N N . VAL A 1 92 ? 16.874 -11.945 -22.436 1.00 89.94 92 VAL A N 1
ATOM 708 C CA . VAL A 1 92 ? 16.790 -10.988 -21.325 1.00 89.94 92 VAL A CA 1
ATOM 709 C C . VAL A 1 92 ? 15.679 -9.982 -21.595 1.00 89.94 92 VAL A C 1
ATOM 711 O O . VAL A 1 92 ? 14.831 -9.795 -20.735 1.00 89.94 92 VAL A O 1
ATOM 714 N N . ALA A 1 93 ? 15.616 -9.392 -22.789 1.00 85.81 93 ALA A N 1
ATOM 715 C CA . ALA A 1 93 ? 14.560 -8.465 -23.177 1.00 85.81 93 ALA A CA 1
ATOM 716 C C . ALA A 1 93 ? 13.181 -9.130 -23.156 1.00 85.81 93 ALA A C 1
ATOM 718 O O . ALA A 1 93 ? 12.231 -8.500 -22.727 1.00 85.81 93 ALA A O 1
ATOM 719 N N . TYR A 1 94 ? 13.058 -10.399 -23.545 1.00 89.69 94 TYR A N 1
ATOM 720 C CA . TYR A 1 94 ? 11.823 -11.176 -23.455 1.00 89.69 94 TYR A CA 1
ATOM 721 C C . TYR A 1 94 ? 11.460 -11.512 -22.005 1.00 89.69 94 TYR A C 1
ATOM 723 O O . TYR A 1 94 ? 10.300 -11.401 -21.627 1.00 89.69 94 TYR A O 1
ATOM 731 N N . TYR A 1 95 ? 12.428 -11.894 -21.169 1.00 83.19 95 TYR A N 1
ATOM 732 C CA . TYR A 1 95 ? 12.220 -12.184 -19.749 1.00 83.19 95 TYR A CA 1
ATOM 733 C C . TYR A 1 95 ? 11.810 -10.922 -18.978 1.00 83.19 95 TYR A C 1
ATOM 735 O O . TYR A 1 95 ? 10.842 -10.943 -18.218 1.00 83.19 95 TYR A O 1
ATOM 743 N N . VAL A 1 96 ? 12.494 -9.807 -19.246 1.00 76.00 96 VAL A N 1
ATOM 744 C CA . VAL A 1 96 ? 12.160 -8.459 -18.777 1.00 76.00 96 VAL A CA 1
ATOM 745 C C . VAL A 1 96 ? 10.790 -8.075 -19.326 1.00 76.00 96 VAL A C 1
ATOM 747 O O . VAL A 1 96 ? 9.880 -7.871 -18.543 1.00 76.00 96 VAL A O 1
ATOM 750 N N . ALA A 1 97 ? 10.550 -8.096 -20.633 1.00 75.31 97 ALA A N 1
ATOM 751 C CA . ALA A 1 97 ? 9.238 -7.791 -21.199 1.00 75.31 97 ALA A CA 1
ATOM 752 C C . ALA A 1 97 ? 8.136 -8.682 -20.614 1.00 75.31 97 ALA A C 1
ATOM 754 O O . ALA A 1 97 ? 7.055 -8.197 -20.347 1.00 75.31 97 ALA A O 1
ATOM 755 N N . ARG A 1 98 ? 8.366 -9.954 -20.295 1.00 75.06 98 ARG A N 1
ATOM 756 C CA . ARG A 1 98 ? 7.358 -10.795 -19.630 1.00 75.06 98 ARG A CA 1
ATOM 757 C C . ARG A 1 98 ? 7.130 -10.418 -18.157 1.00 75.06 98 ARG A C 1
ATOM 759 O O . ARG A 1 98 ? 6.029 -10.619 -17.654 1.00 75.06 98 ARG A O 1
ATOM 766 N N . ARG A 1 99 ? 8.138 -9.859 -17.480 1.00 63.22 99 ARG A N 1
ATOM 767 C CA . ARG A 1 99 ? 8.052 -9.293 -16.119 1.00 63.22 99 ARG A CA 1
ATOM 768 C C . ARG A 1 99 ? 7.473 -7.863 -16.111 1.00 63.22 99 ARG A C 1
ATOM 770 O O . ARG A 1 99 ? 6.867 -7.482 -15.120 1.00 63.22 99 ARG A O 1
ATOM 777 N N . TYR A 1 100 ? 7.624 -7.113 -17.207 1.00 58.03 100 TYR A N 1
ATOM 778 C CA . TYR A 1 100 ? 7.303 -5.683 -17.350 1.00 58.03 100 TYR A CA 1
ATOM 779 C C . TYR A 1 100 ? 6.182 -5.371 -18.376 1.00 58.03 100 TYR A C 1
ATOM 781 O O . TYR A 1 100 ? 5.779 -4.221 -18.510 1.00 58.03 100 TYR A O 1
ATOM 789 N N . SER A 1 101 ? 5.611 -6.363 -19.073 1.00 49.62 101 SER A N 1
ATOM 790 C CA . SER A 1 101 ? 4.524 -6.200 -20.076 1.00 49.62 101 SER A CA 1
ATOM 791 C C . SER A 1 101 ? 3.159 -5.867 -19.471 1.00 49.62 101 SER A C 1
ATOM 793 O O . SER A 1 101 ? 2.171 -5.793 -20.195 1.00 49.62 101 SER A O 1
ATOM 795 N N . GLY A 1 102 ? 3.097 -5.610 -18.163 1.00 53.47 102 GLY A N 1
ATOM 796 C CA . GLY A 1 102 ? 1.924 -5.022 -17.516 1.00 53.47 102 GLY A CA 1
ATOM 797 C C . GLY A 1 102 ? 1.732 -3.528 -17.808 1.00 53.47 102 GLY A C 1
ATOM 798 O O . GLY A 1 102 ? 0.664 -3.000 -17.526 1.00 53.47 102 GLY A O 1
ATOM 799 N N . PHE A 1 103 ? 2.713 -2.829 -18.395 1.00 52.19 103 PHE A N 1
ATOM 800 C CA . PHE A 1 103 ? 2.677 -1.364 -18.497 1.00 52.19 103 PHE A CA 1
ATOM 801 C C . PHE A 1 103 ? 2.758 -0.848 -19.933 1.00 52.19 103 PHE A C 1
ATOM 803 O O . PHE A 1 103 ? 3.782 -0.355 -20.394 1.00 52.19 103 PHE A O 1
ATOM 810 N N . SER A 1 104 ? 1.631 -0.941 -20.635 1.00 46.75 104 SER A N 1
ATOM 811 C CA . SER A 1 104 ? 1.182 0.037 -21.641 1.00 46.75 104 SER A CA 1
ATOM 812 C C . SER A 1 104 ? -0.296 -0.214 -21.938 1.00 46.75 104 SER A C 1
ATOM 814 O O . SER A 1 104 ? -0.690 -0.446 -23.077 1.00 46.75 104 SER A O 1
ATOM 816 N N . ASN A 1 105 ? -1.128 -0.226 -20.893 1.00 44.41 105 ASN A N 1
ATOM 817 C CA . ASN A 1 105 ? -2.568 -0.176 -21.090 1.00 44.41 105 ASN A CA 1
ATOM 818 C C . ASN A 1 105 ? -2.982 1.307 -21.048 1.00 44.41 105 ASN A C 1
ATOM 820 O O . ASN A 1 105 ? -2.821 1.939 -20.003 1.00 44.41 105 ASN A O 1
ATOM 824 N N . PRO A 1 106 ? -3.504 1.908 -22.131 1.00 47.16 106 PRO A N 1
ATOM 825 C CA . PRO A 1 106 ? -4.039 3.274 -22.087 1.00 47.16 106 PRO A CA 1
ATOM 826 C C . PRO A 1 106 ? -5.150 3.442 -21.030 1.00 47.16 106 PRO A C 1
ATOM 828 O O . PRO A 1 106 ? -5.422 4.559 -20.597 1.00 47.16 106 PRO A O 1
ATOM 831 N N . ASN A 1 107 ? -5.711 2.335 -20.527 1.00 44.66 107 ASN A N 1
ATOM 832 C CA . ASN A 1 107 ? -6.625 2.322 -19.388 1.00 44.66 107 ASN A CA 1
ATOM 833 C C . ASN A 1 107 ? -5.980 2.647 -18.029 1.00 44.66 107 ASN A C 1
ATOM 835 O O . ASN A 1 107 ? -6.719 3.020 -17.131 1.00 44.66 107 ASN A O 1
ATOM 839 N N . VAL A 1 108 ? -4.653 2.578 -17.850 1.00 48.59 108 VAL A N 1
ATOM 840 C CA . VAL A 1 108 ? -4.011 2.997 -16.579 1.00 48.59 108 VAL A CA 1
ATOM 841 C C . VAL A 1 108 ? -4.052 4.520 -16.428 1.00 48.59 108 VAL A C 1
ATOM 843 O O . VAL A 1 108 ? -4.278 5.037 -15.340 1.00 48.59 108 VAL A O 1
ATOM 846 N N . ARG A 1 109 ? -3.949 5.258 -17.543 1.00 39.12 109 ARG A N 1
ATOM 847 C CA . ARG A 1 109 ? -4.151 6.715 -17.546 1.00 39.12 109 ARG A CA 1
ATOM 848 C C . ARG A 1 109 ? -5.611 7.080 -17.267 1.00 39.12 109 ARG A C 1
ATOM 850 O O . ARG A 1 109 ? -5.874 8.085 -16.620 1.00 39.12 109 ARG A O 1
ATOM 857 N N . ASN A 1 110 ? -6.547 6.236 -17.706 1.00 41.72 110 ASN A N 1
ATOM 858 C CA . ASN A 1 110 ? -7.958 6.359 -17.338 1.00 41.72 110 ASN A CA 1
ATOM 859 C C . ASN A 1 110 ? -8.226 5.929 -15.889 1.00 41.72 110 ASN A C 1
ATOM 861 O O . ASN A 1 110 ? -9.149 6.458 -15.297 1.00 41.72 110 ASN A O 1
ATOM 865 N N . ALA A 1 111 ? -7.438 5.026 -15.297 1.00 46.72 111 ALA A N 1
ATOM 866 C CA . ALA A 1 111 ? -7.556 4.661 -13.885 1.00 46.72 111 ALA A CA 1
ATOM 867 C C . ALA A 1 111 ? -7.078 5.794 -12.966 1.00 46.72 111 ALA A C 1
ATOM 869 O O . ALA A 1 111 ? -7.706 6.049 -11.947 1.00 46.72 111 ALA A O 1
ATOM 870 N N . ASP A 1 112 ? -6.019 6.513 -13.350 1.00 42.84 112 ASP A N 1
ATOM 871 C CA . ASP A 1 112 ? -5.542 7.695 -12.619 1.00 42.84 112 ASP A CA 1
ATOM 872 C C . ASP A 1 112 ? -6.564 8.852 -12.689 1.00 42.84 112 ASP A C 1
ATOM 874 O O . ASP A 1 112 ? -6.892 9.465 -11.673 1.00 42.84 112 ASP A O 1
ATOM 878 N N . LEU A 1 113 ? -7.167 9.066 -13.869 1.00 37.19 113 LEU A N 1
ATOM 879 C CA . LEU A 1 113 ? -8.253 10.037 -14.086 1.00 37.19 113 LEU A CA 1
ATOM 880 C C . LEU A 1 113 ? -9.581 9.621 -13.414 1.00 37.19 113 LEU A C 1
ATOM 882 O O . LEU A 1 113 ? -10.227 10.448 -12.774 1.00 37.19 113 LEU A O 1
ATOM 886 N N . SER A 1 114 ? -9.950 8.338 -13.468 1.00 45.69 114 SER A N 1
ATOM 887 C CA . SER A 1 114 ? -11.115 7.772 -12.765 1.00 45.69 114 SER A CA 1
ATOM 888 C C . SER A 1 114 ? -10.960 7.908 -11.260 1.00 45.69 114 SER A C 1
ATOM 890 O O . SER A 1 114 ? -11.937 8.159 -10.572 1.00 45.69 114 SER A O 1
ATOM 892 N N . PHE A 1 115 ? -9.742 7.797 -10.725 1.00 47.38 115 PHE A N 1
ATOM 893 C CA . PHE A 1 115 ? -9.540 7.929 -9.288 1.00 47.38 115 PHE A CA 1
ATOM 894 C C . PHE A 1 115 ? -9.662 9.376 -8.805 1.00 47.38 115 PHE A C 1
ATOM 896 O O . PHE A 1 115 ? -10.161 9.606 -7.706 1.00 47.38 115 PHE A O 1
ATOM 903 N N . SER A 1 116 ? -9.229 10.360 -9.604 1.00 47.28 116 SER A N 1
ATOM 904 C CA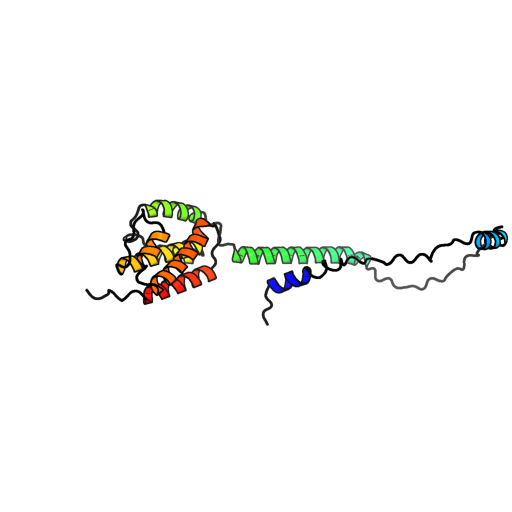 . SER A 1 116 ? -9.505 11.771 -9.301 1.00 47.28 116 SER A CA 1
ATOM 905 C C . SER A 1 116 ? -11.000 12.103 -9.329 1.00 47.28 116 SER A C 1
ATOM 907 O O . SER A 1 116 ? -11.434 12.942 -8.547 1.00 47.28 116 SER A O 1
ATOM 909 N N . GLU A 1 117 ? -11.790 11.408 -10.152 1.00 45.88 117 GLU A N 1
ATOM 910 C CA . GLU A 1 117 ? -13.257 11.516 -10.160 1.00 45.88 117 GLU A CA 1
ATOM 911 C C . GLU A 1 117 ? -13.918 10.690 -9.034 1.00 45.88 117 GLU A C 1
ATOM 913 O O . GLU A 1 117 ? -14.919 11.104 -8.458 1.00 45.88 117 GLU A O 1
ATOM 918 N N . ASP A 1 118 ? -13.345 9.552 -8.633 1.00 51.66 118 ASP A N 1
ATOM 919 C CA . ASP A 1 118 ? -13.831 8.738 -7.507 1.00 51.66 118 ASP A CA 1
ATOM 920 C C . ASP A 1 118 ? -13.508 9.361 -6.143 1.00 51.66 118 ASP A C 1
ATOM 922 O O . ASP A 1 118 ? -14.214 9.114 -5.165 1.00 51.66 118 ASP A O 1
ATOM 926 N N . LEU A 1 119 ? -12.504 10.242 -6.083 1.00 46.91 119 LEU A N 1
ATOM 927 C CA . LEU A 1 119 ? -12.268 11.156 -4.964 1.00 46.91 119 LEU A CA 1
ATOM 928 C C . LEU A 1 119 ? -13.466 12.079 -4.706 1.00 46.91 119 LEU A C 1
ATOM 930 O O . LEU A 1 119 ? -13.549 12.632 -3.613 1.00 46.91 119 LEU A O 1
ATOM 934 N N . GLU A 1 120 ? -14.389 12.228 -5.665 1.00 47.28 120 GLU A N 1
ATOM 935 C CA . GLU A 1 120 ? -15.645 12.962 -5.512 1.00 47.28 120 GLU A CA 1
ATOM 936 C C . GLU A 1 120 ? -16.788 12.127 -4.910 1.00 47.28 120 GLU A C 1
ATOM 938 O O . GLU A 1 120 ? -17.761 12.706 -4.417 1.00 47.28 120 GLU A O 1
ATOM 943 N N . LYS A 1 121 ? -16.638 10.801 -4.792 1.00 56.25 121 LYS A N 1
ATOM 944 C CA . LYS A 1 121 ? -17.611 9.889 -4.159 1.00 56.25 121 LYS A CA 1
ATOM 945 C C . LYS A 1 121 ? -17.220 9.562 -2.711 1.00 56.25 121 LYS A C 1
ATOM 947 O O . LYS A 1 121 ? -16.069 9.743 -2.307 1.00 56.25 121 LYS A O 1
ATOM 952 N N . ASP A 1 122 ? -18.181 9.169 -1.874 1.00 71.19 122 ASP A N 1
ATOM 953 C CA . ASP A 1 122 ? -17.875 8.662 -0.528 1.00 71.19 122 ASP A CA 1
ATOM 954 C C . ASP A 1 122 ? -17.195 7.289 -0.672 1.00 71.19 122 ASP A C 1
ATOM 956 O O . ASP A 1 122 ? -17.600 6.472 -1.502 1.00 71.19 122 ASP A O 1
ATOM 960 N N . ILE A 1 123 ? -16.169 7.006 0.142 1.00 77.69 123 ILE A N 1
ATOM 961 C CA . ILE A 1 123 ? -15.504 5.692 0.163 1.00 77.69 123 ILE A CA 1
ATOM 962 C C . ILE A 1 123 ? -16.523 4.574 0.419 1.00 77.69 123 ILE A C 1
ATOM 964 O O . ILE A 1 123 ? -16.274 3.437 0.030 1.00 77.69 123 ILE A O 1
ATOM 968 N N . ARG A 1 124 ? -17.670 4.859 1.042 1.00 73.62 124 ARG A N 1
ATOM 969 C CA . ARG A 1 124 ? -18.772 3.908 1.252 1.00 73.62 124 ARG A CA 1
ATOM 970 C C . ARG A 1 124 ? -19.456 3.449 -0.040 1.00 73.62 124 ARG A C 1
ATOM 972 O O . ARG A 1 124 ? -19.836 2.284 -0.105 1.00 73.62 124 ARG A O 1
ATOM 979 N N . ASP A 1 125 ? -19.511 4.295 -1.065 1.00 77.81 125 ASP A N 1
ATOM 980 C CA . ASP A 1 125 ? -20.293 4.051 -2.289 1.00 77.81 125 ASP A CA 1
ATOM 981 C C . ASP A 1 125 ? -19.468 3.444 -3.438 1.00 77.81 125 ASP A C 1
ATOM 983 O O . ASP A 1 125 ? -20.005 3.090 -4.487 1.00 77.81 125 ASP A O 1
ATOM 987 N N . LEU A 1 126 ? -18.149 3.316 -3.260 1.00 83.00 126 LEU A N 1
ATOM 988 C CA . LEU A 1 126 ? -17.250 2.750 -4.270 1.00 83.00 126 LEU A CA 1
ATOM 989 C C . LEU A 1 126 ? -17.352 1.216 -4.346 1.00 83.00 126 LEU A C 1
ATOM 991 O O . LEU A 1 126 ? -17.339 0.526 -3.324 1.00 83.00 126 LEU A O 1
ATOM 995 N N . ASP A 1 127 ? -17.337 0.646 -5.550 1.00 88.94 127 ASP A N 1
ATOM 996 C CA . ASP A 1 127 ? -17.194 -0.805 -5.749 1.00 88.94 127 ASP A CA 1
ATOM 997 C C . ASP A 1 127 ? -15.722 -1.232 -5.602 1.00 88.94 127 ASP A C 1
ATOM 999 O O . ASP A 1 127 ? -15.034 -1.556 -6.571 1.00 88.94 127 ASP A O 1
ATOM 1003 N N . LEU A 1 128 ? -15.205 -1.181 -4.370 1.00 90.38 128 LEU A N 1
ATOM 1004 C CA . LEU A 1 128 ? -13.804 -1.512 -4.087 1.00 90.38 128 LEU A CA 1
ATOM 1005 C C . LEU A 1 128 ? -13.468 -2.970 -4.424 1.00 90.38 128 LEU A C 1
ATOM 1007 O O . LEU A 1 128 ? -12.352 -3.250 -4.853 1.00 90.38 128 LEU A O 1
ATOM 1011 N N . ASP A 1 129 ? -14.415 -3.895 -4.280 1.00 91.00 129 ASP A N 1
ATOM 1012 C CA . ASP A 1 129 ? -14.206 -5.303 -4.622 1.00 91.00 129 ASP A CA 1
ATOM 1013 C C . ASP A 1 129 ? -14.052 -5.487 -6.141 1.00 91.00 129 ASP A C 1
ATOM 1015 O O . ASP A 1 129 ? -13.121 -6.157 -6.607 1.00 91.00 129 ASP A O 1
ATOM 1019 N N . GLY A 1 130 ? -14.905 -4.828 -6.934 1.00 90.62 130 GLY A N 1
ATOM 1020 C CA . GLY A 1 130 ? -14.778 -4.771 -8.388 1.00 90.62 130 GLY A CA 1
ATOM 1021 C C . GLY A 1 130 ? -13.479 -4.102 -8.839 1.00 90.62 130 GLY A C 1
ATOM 1022 O O . GLY A 1 130 ? -12.775 -4.641 -9.699 1.00 90.62 130 GLY A O 1
ATOM 1023 N N . MET A 1 131 ? -13.105 -2.982 -8.212 1.00 90.44 131 MET A N 1
ATOM 1024 C CA . MET A 1 131 ? -11.846 -2.280 -8.486 1.00 90.44 131 MET A CA 1
ATOM 1025 C C . MET A 1 131 ? -10.625 -3.157 -8.185 1.00 90.44 131 MET A C 1
ATOM 1027 O O . MET A 1 131 ? -9.698 -3.211 -8.997 1.00 90.44 131 MET A O 1
ATOM 1031 N N . LEU A 1 132 ? -10.625 -3.886 -7.063 1.00 93.44 132 LEU A N 1
ATOM 1032 C CA . LEU A 1 132 ? -9.539 -4.798 -6.702 1.00 93.44 132 LEU A CA 1
ATOM 1033 C C . LEU A 1 132 ? -9.405 -5.915 -7.739 1.00 93.44 132 LEU A C 1
ATOM 1035 O O . LEU A 1 132 ? -8.312 -6.182 -8.241 1.00 93.44 132 LEU A O 1
ATOM 1039 N N . LYS A 1 133 ? -10.526 -6.541 -8.111 1.00 92.50 133 LYS A N 1
ATOM 1040 C CA . LYS A 1 133 ? -10.550 -7.607 -9.116 1.00 92.50 133 LYS A CA 1
ATOM 1041 C C . LYS A 1 133 ? -10.055 -7.118 -10.478 1.00 92.50 133 LYS A C 1
ATOM 1043 O O . LYS A 1 133 ? -9.303 -7.834 -11.146 1.00 92.50 133 LYS A O 1
ATOM 1048 N N . ALA A 1 134 ? -10.458 -5.918 -10.891 1.00 88.62 134 ALA A N 1
ATOM 1049 C CA . ALA A 1 134 ? -10.015 -5.307 -12.138 1.00 88.62 134 ALA A CA 1
ATOM 1050 C C . ALA A 1 134 ? -8.504 -5.024 -12.121 1.00 88.62 134 ALA A C 1
ATOM 1052 O O . ALA A 1 134 ? -7.804 -5.417 -13.057 1.00 88.62 134 ALA A O 1
ATOM 1053 N N . ALA A 1 135 ? -7.992 -4.431 -11.038 1.00 90.94 135 ALA A N 1
ATOM 1054 C CA . ALA A 1 135 ? -6.568 -4.151 -10.863 1.00 90.94 135 ALA A CA 1
ATOM 1055 C C . ALA A 1 135 ? -5.721 -5.433 -10.915 1.00 90.94 135 ALA A C 1
ATOM 1057 O O . ALA A 1 135 ? -4.745 -5.505 -11.663 1.00 90.94 135 ALA A O 1
ATOM 1058 N N . LEU A 1 136 ? -6.138 -6.486 -10.204 1.00 91.25 136 LEU A N 1
ATOM 1059 C CA . LEU A 1 136 ? -5.447 -7.780 -10.208 1.00 91.25 136 LEU A CA 1
ATOM 1060 C C . LEU A 1 136 ? -5.487 -8.465 -11.577 1.00 91.25 136 LEU A C 1
ATOM 1062 O O . LEU A 1 136 ? -4.471 -8.983 -12.038 1.00 91.25 136 LEU A O 1
ATOM 1066 N N . SER A 1 137 ? -6.628 -8.417 -12.269 1.00 90.56 137 SER A N 1
ATOM 1067 C CA . SER A 1 137 ? -6.757 -8.970 -13.626 1.00 90.56 137 SER A CA 1
ATOM 1068 C C . SER A 1 137 ? -5.844 -8.253 -14.624 1.00 90.56 137 SER A C 1
ATOM 1070 O O . SER A 1 137 ? -5.303 -8.878 -15.536 1.00 90.56 137 SER A O 1
ATOM 1072 N N . ALA A 1 138 ? -5.637 -6.949 -14.428 1.00 89.06 138 ALA A N 1
ATOM 1073 C CA . ALA A 1 138 ? -4.719 -6.136 -15.216 1.00 89.06 138 ALA A CA 1
ATOM 1074 C C . ALA A 1 138 ? -3.249 -6.250 -14.766 1.00 89.06 138 ALA A C 1
ATOM 1076 O O . ALA A 1 138 ? -2.377 -5.687 -15.426 1.00 89.06 138 ALA A O 1
ATOM 1077 N N . LYS A 1 139 ? -2.963 -6.971 -13.669 1.00 90.94 139 LYS A N 1
ATOM 1078 C CA . LYS A 1 139 ? -1.657 -7.004 -12.984 1.00 90.94 139 LYS A CA 1
ATOM 1079 C C . LYS A 1 139 ? -1.145 -5.617 -12.581 1.00 90.94 139 LYS A C 1
ATOM 1081 O O . LYS A 1 139 ? 0.062 -5.395 -12.488 1.00 90.94 139 LYS A O 1
ATOM 1086 N N . ASP A 1 140 ? -2.063 -4.691 -12.329 1.00 90.12 140 ASP A N 1
ATOM 1087 C CA . ASP A 1 140 ? -1.757 -3.373 -11.791 1.00 90.12 140 ASP A CA 1
ATOM 1088 C C . ASP A 1 140 ? -1.714 -3.455 -10.263 1.00 90.12 140 ASP A C 1
ATOM 1090 O O . ASP A 1 140 ? -2.675 -3.157 -9.549 1.00 90.12 140 ASP A O 1
ATOM 1094 N N . TYR A 1 141 ? -0.574 -3.911 -9.747 1.00 92.94 141 TYR A N 1
ATOM 1095 C CA . TYR A 1 141 ? -0.386 -4.073 -8.309 1.00 92.94 141 TYR A CA 1
ATOM 1096 C C . TYR A 1 141 ? -0.332 -2.729 -7.568 1.00 92.94 141 TYR A C 1
ATOM 1098 O O . TYR A 1 141 ? -0.652 -2.682 -6.383 1.00 92.94 141 TYR A O 1
ATOM 1106 N N . LYS A 1 142 ? -0.000 -1.620 -8.251 1.00 91.38 142 LYS A N 1
ATOM 1107 C CA . LYS A 1 142 ? -0.025 -0.272 -7.658 1.00 91.38 142 LYS A CA 1
ATOM 1108 C C . LYS A 1 142 ? -1.469 0.135 -7.368 1.00 91.38 142 LYS A C 1
ATOM 1110 O O . LYS A 1 142 ? -1.775 0.549 -6.247 1.00 91.38 142 LYS A O 1
ATOM 1115 N N . ALA A 1 143 ? -2.369 -0.058 -8.333 1.00 91.25 143 ALA A N 1
ATOM 1116 C CA . ALA A 1 143 ? -3.801 0.136 -8.130 1.00 91.25 143 ALA A CA 1
ATOM 1117 C C . ALA A 1 143 ? -4.369 -0.844 -7.089 1.00 91.25 143 ALA A C 1
ATOM 1119 O O . ALA A 1 143 ? -5.130 -0.431 -6.217 1.00 91.25 143 ALA A O 1
ATOM 1120 N N . ALA A 1 144 ? -3.958 -2.115 -7.109 1.00 94.88 144 ALA A N 1
ATOM 1121 C CA . ALA A 1 144 ? -4.441 -3.112 -6.151 1.00 94.88 144 ALA A CA 1
ATOM 1122 C C . ALA A 1 144 ? -4.063 -2.768 -4.694 1.00 94.88 144 ALA A C 1
ATOM 1124 O O . ALA A 1 144 ? -4.917 -2.819 -3.808 1.00 94.88 144 ALA A O 1
ATOM 1125 N N . VAL A 1 145 ? -2.818 -2.340 -4.443 1.00 95.25 145 VAL A N 1
ATOM 1126 C CA . VAL A 1 145 ? -2.375 -1.858 -3.118 1.00 95.25 145 VAL A CA 1
ATOM 1127 C C . VAL A 1 145 ? -3.191 -0.645 -2.670 1.00 95.25 145 VAL A C 1
ATOM 1129 O O . VAL A 1 145 ? -3.596 -0.561 -1.510 1.00 95.25 145 VAL A O 1
ATOM 1132 N N . ARG A 1 146 ? -3.492 0.278 -3.589 1.00 92.38 146 ARG A N 1
ATOM 1133 C CA . ARG A 1 146 ? -4.343 1.435 -3.295 1.00 92.38 146 ARG A CA 1
ATOM 1134 C C . ARG A 1 146 ? -5.757 1.023 -2.892 1.00 92.38 146 ARG A C 1
ATOM 1136 O O . ARG A 1 146 ? -6.290 1.558 -1.924 1.00 92.38 146 ARG A O 1
ATOM 1143 N N . VAL A 1 147 ? -6.354 0.065 -3.595 1.00 94.50 147 VAL A N 1
ATOM 1144 C CA . VAL A 1 147 ? -7.687 -0.445 -3.252 1.00 94.50 147 VAL A CA 1
ATOM 1145 C C . VAL A 1 147 ? -7.677 -1.141 -1.887 1.00 94.50 147 VAL A C 1
ATOM 1147 O O . VAL A 1 147 ? -8.581 -0.904 -1.089 1.00 94.50 147 VAL A O 1
ATOM 1150 N N . LEU A 1 148 ? -6.631 -1.907 -1.552 1.00 95.69 148 LEU A N 1
ATOM 1151 C CA . LEU A 1 148 ? -6.475 -2.496 -0.213 1.00 95.69 148 LEU A CA 1
ATOM 1152 C C . LEU A 1 148 ? -6.380 -1.440 0.897 1.00 95.69 148 LEU A C 1
ATOM 1154 O O . LEU A 1 148 ? -6.944 -1.626 1.979 1.00 95.69 148 LEU A O 1
ATOM 1158 N N . PHE A 1 149 ? -5.711 -0.315 0.646 1.00 95.81 149 PHE A N 1
ATOM 1159 C CA . PHE A 1 149 ? -5.697 0.808 1.584 1.00 95.81 149 PHE A CA 1
ATOM 1160 C C . PHE A 1 149 ? -7.107 1.381 1.810 1.00 95.81 149 PHE A C 1
ATOM 1162 O O . PHE A 1 149 ? -7.519 1.552 2.959 1.00 95.81 149 PHE A O 1
ATOM 1169 N N . LEU A 1 150 ? -7.889 1.594 0.743 1.00 94.31 150 LEU A N 1
ATOM 1170 C CA . LEU A 1 150 ? -9.277 2.062 0.861 1.00 94.31 150 LEU A CA 1
ATOM 1171 C C . LEU A 1 150 ? -10.187 1.053 1.575 1.00 94.31 150 LEU A C 1
ATOM 1173 O O . LEU A 1 150 ? -10.991 1.442 2.422 1.00 94.31 150 LEU A O 1
ATOM 1177 N N . LEU A 1 151 ? -10.042 -0.241 1.277 1.00 94.62 151 LEU A N 1
ATOM 1178 C CA . LEU A 1 151 ? -10.760 -1.310 1.976 1.00 94.62 151 LEU A CA 1
ATOM 1179 C C . LEU A 1 151 ? -10.425 -1.310 3.468 1.00 94.62 151 LEU A C 1
ATOM 1181 O O . LEU A 1 151 ? -11.313 -1.475 4.297 1.00 94.62 151 LEU A O 1
ATOM 1185 N N . SER A 1 152 ? -9.163 -1.066 3.823 1.00 95.50 152 SER A N 1
ATOM 1186 C CA . SER A 1 152 ? -8.725 -0.972 5.219 1.00 95.50 152 SER A CA 1
ATOM 1187 C C . SER A 1 152 ? -9.374 0.209 5.945 1.00 95.50 152 SER A C 1
ATOM 1189 O O . SER A 1 152 ? -9.894 0.030 7.044 1.00 95.50 152 SER A O 1
ATOM 1191 N N . LEU A 1 153 ? -9.417 1.391 5.316 1.00 94.25 153 LEU A N 1
ATOM 1192 C CA . LEU A 1 153 ? -10.139 2.555 5.847 1.00 94.25 153 LEU A CA 1
ATOM 1193 C C . LEU A 1 153 ? -11.630 2.262 6.039 1.00 94.25 153 LEU A C 1
ATOM 1195 O O . LEU A 1 153 ? -12.188 2.574 7.090 1.00 94.25 153 LEU A O 1
ATOM 1199 N N . ARG A 1 154 ? -12.270 1.624 5.052 1.00 91.94 154 ARG A N 1
ATOM 1200 C CA . ARG A 1 154 ? -13.682 1.235 5.127 1.00 91.94 154 ARG A CA 1
ATOM 1201 C C . ARG A 1 154 ? -13.934 0.262 6.278 1.00 91.94 154 ARG A C 1
ATOM 1203 O O . ARG A 1 154 ? -14.883 0.466 7.026 1.00 91.94 154 ARG A O 1
ATOM 1210 N N . SER A 1 155 ? -13.110 -0.772 6.432 1.00 92.62 155 SER A N 1
ATOM 1211 C CA . SER A 1 155 ? -13.254 -1.753 7.515 1.00 92.62 155 SER A CA 1
ATOM 1212 C C . SER A 1 155 ? -13.096 -1.101 8.888 1.00 92.62 155 SER A C 1
ATOM 1214 O O . SER A 1 155 ? -13.914 -1.331 9.774 1.00 92.62 155 SER A O 1
ATOM 1216 N N . LEU A 1 156 ? -12.098 -0.229 9.051 1.00 93.75 156 LEU A N 1
ATOM 1217 C CA . LEU A 1 156 ? -11.889 0.519 10.291 1.00 93.75 156 LEU A CA 1
ATOM 1218 C C . LEU A 1 156 ? -13.045 1.475 10.603 1.00 93.75 156 LEU A C 1
ATOM 1220 O O . LEU A 1 156 ? -13.445 1.592 11.757 1.00 93.75 156 LEU A O 1
ATOM 1224 N N . SER A 1 157 ? -13.599 2.124 9.577 1.00 91.31 157 SER A N 1
ATOM 1225 C CA . SER A 1 157 ? -14.754 3.008 9.725 1.00 91.31 157 SER A CA 1
ATOM 1226 C C . SER A 1 157 ? -16.035 2.249 10.066 1.00 91.31 157 SER A C 1
ATOM 1228 O O . SER A 1 157 ? -16.787 2.701 10.921 1.00 91.31 157 SER A O 1
ATOM 1230 N N . LYS A 1 158 ? -16.256 1.068 9.470 1.00 90.50 158 LYS A N 1
ATOM 1231 C CA . LYS A 1 158 ? -17.365 0.171 9.840 1.00 90.50 158 LYS A CA 1
ATOM 1232 C C . LYS A 1 158 ? -17.270 -0.310 11.289 1.00 90.50 158 LYS A C 1
ATOM 1234 O O . LYS A 1 158 ? -18.297 -0.474 11.929 1.00 90.50 158 LYS A O 1
ATOM 1239 N N . GLY A 1 159 ? -16.056 -0.524 11.794 1.00 90.62 159 GLY A N 1
ATOM 1240 C CA . GLY A 1 159 ? -15.803 -0.850 13.200 1.00 90.62 159 GLY A CA 1
ATOM 1241 C C . GLY A 1 159 ? -15.783 0.360 14.141 1.00 90.62 159 GLY A C 1
ATOM 1242 O O . GLY A 1 159 ? -15.351 0.212 15.280 1.00 90.62 159 GLY A O 1
ATOM 1243 N N . GLU A 1 160 ? -16.176 1.550 13.667 1.00 91.69 160 GLU A N 1
ATOM 1244 C CA . GLU A 1 160 ? -16.194 2.813 14.424 1.00 91.69 160 GLU A CA 1
ATOM 1245 C C . GLU A 1 160 ? -14.836 3.212 15.041 1.00 91.69 160 GLU A C 1
ATOM 1247 O O . GLU A 1 160 ? -14.764 3.993 15.989 1.00 91.69 160 GLU A O 1
ATOM 1252 N N . PHE A 1 161 ? -13.722 2.705 14.500 1.00 93.38 161 PHE A N 1
ATOM 1253 C CA . PHE A 1 161 ? -12.379 3.016 15.008 1.00 93.38 161 PHE A CA 1
ATOM 1254 C C . PHE A 1 161 ? -11.820 4.336 14.485 1.00 93.38 161 PHE A C 1
ATOM 1256 O O . PHE A 1 161 ? -10.903 4.896 15.088 1.00 93.38 161 PHE A O 1
ATOM 1263 N N . LEU A 1 162 ? -12.332 4.803 13.349 1.00 92.31 162 LEU A N 1
ATOM 1264 C CA . LEU A 1 162 ? -12.002 6.092 12.755 1.00 92.31 162 LEU A CA 1
ATOM 1265 C C . LEU A 1 162 ? -13.158 6.589 11.895 1.00 92.31 162 LEU A C 1
ATOM 1267 O O . LEU A 1 162 ? -13.998 5.813 11.437 1.00 92.31 162 LEU A O 1
ATOM 1271 N N . GLU A 1 163 ? -13.151 7.884 11.613 1.00 89.00 163 GLU A N 1
ATOM 1272 C CA . GLU A 1 163 ? -14.102 8.497 10.687 1.00 89.00 163 GLU A CA 1
ATOM 1273 C C . GLU A 1 163 ? -13.388 8.899 9.396 1.00 89.00 163 GLU A C 1
ATOM 1275 O O . GLU A 1 163 ? -12.449 9.700 9.419 1.00 89.00 163 GLU A O 1
ATOM 1280 N N . VAL A 1 164 ? -13.830 8.357 8.262 1.00 89.44 164 VAL A N 1
ATOM 1281 C CA . VAL A 1 164 ? -13.281 8.698 6.945 1.00 89.44 164 VAL A CA 1
ATOM 1282 C C . VAL A 1 164 ? -13.699 10.115 6.550 1.00 89.44 164 VAL A C 1
ATOM 1284 O O . VAL A 1 164 ? -14.882 10.428 6.495 1.00 89.44 164 VAL A O 1
ATOM 1287 N N . SER A 1 165 ? -12.724 10.964 6.220 1.00 86.25 165 SER A N 1
ATOM 1288 C CA . SER A 1 165 ? -12.943 12.322 5.712 1.00 86.25 165 SER A CA 1
ATOM 1289 C C . SER A 1 165 ? -11.874 12.718 4.692 1.00 86.25 165 SER A C 1
ATOM 1291 O O . SER A 1 165 ? -10.695 12.395 4.834 1.00 86.25 165 SER A O 1
ATOM 1293 N N . ARG A 1 166 ? -12.268 13.476 3.667 1.00 81.12 166 ARG A N 1
ATOM 1294 C CA . ARG A 1 166 ? -11.347 13.968 2.624 1.00 81.12 166 ARG A CA 1
ATOM 1295 C C . ARG A 1 166 ? -10.313 14.954 3.142 1.00 81.12 166 ARG A C 1
ATOM 1297 O O . ARG A 1 166 ? -9.241 15.077 2.563 1.00 81.12 166 ARG A O 1
ATOM 1304 N N . GLU A 1 167 ? -10.633 15.648 4.225 1.00 82.69 167 GLU A N 1
ATOM 1305 C CA . GLU A 1 167 ? -9.744 16.636 4.837 1.00 82.69 167 GLU A CA 1
ATOM 1306 C C . GLU A 1 167 ? -8.667 15.975 5.710 1.00 82.69 167 GLU A C 1
ATOM 1308 O O . GLU A 1 167 ? -7.712 16.632 6.129 1.00 82.69 167 GLU A O 1
ATOM 1313 N N . LYS A 1 168 ? -8.799 14.667 5.986 1.00 86.88 168 LYS A N 1
ATOM 1314 C CA . LYS A 1 168 ? -7.844 13.914 6.797 1.00 86.88 168 LYS A CA 1
ATOM 1315 C C . LYS A 1 168 ? -6.692 13.373 5.954 1.00 86.88 168 LYS A C 1
ATOM 1317 O O . LYS A 1 168 ? -6.863 12.669 4.964 1.00 86.88 168 LYS A O 1
ATOM 1322 N N . THR A 1 169 ? -5.488 13.643 6.431 1.00 91.19 169 THR A N 1
ATOM 1323 C CA . THR A 1 169 ? -4.240 13.016 5.998 1.00 91.19 169 THR A CA 1
ATOM 1324 C C . THR A 1 169 ? -4.145 11.566 6.475 1.00 91.19 169 THR A C 1
ATOM 1326 O O . THR A 1 169 ? -4.668 11.193 7.528 1.00 91.19 169 THR A O 1
ATOM 1329 N N . ASN A 1 170 ? -3.358 10.761 5.764 1.00 94.00 170 ASN A N 1
ATOM 1330 C CA . ASN A 1 170 ? -2.995 9.400 6.169 1.00 94.00 170 ASN A CA 1
ATOM 1331 C C . ASN A 1 170 ? -2.468 9.319 7.611 1.00 94.00 170 ASN A C 1
ATOM 1333 O O . ASN A 1 170 ? -2.828 8.425 8.378 1.00 94.00 170 ASN A O 1
ATOM 1337 N N . TYR A 1 171 ? -1.643 10.292 8.003 1.00 93.88 171 TYR A N 1
ATOM 1338 C CA . TYR A 1 171 ? -1.104 10.386 9.355 1.00 93.88 171 TYR A CA 1
ATOM 1339 C C . TYR A 1 171 ? -2.195 10.605 10.413 1.00 93.88 171 TYR A C 1
ATOM 1341 O O . TYR A 1 171 ? -2.116 10.033 11.501 1.00 93.88 171 TYR A O 1
ATOM 1349 N N . GLN A 1 172 ? -3.225 11.404 10.112 1.00 94.50 172 GLN A N 1
ATOM 1350 C CA . GLN A 1 172 ? -4.356 11.608 11.022 1.00 94.50 172 GLN A CA 1
ATOM 1351 C C . GLN A 1 172 ? -5.139 10.309 11.244 1.00 94.50 172 GLN A C 1
ATOM 1353 O O . GLN A 1 172 ? -5.399 9.985 12.400 1.00 94.50 172 GLN A O 1
ATOM 1358 N N . TYR A 1 173 ? -5.385 9.509 10.200 1.00 95.50 173 TYR A N 1
ATOM 1359 C CA . TYR A 1 173 ? -6.017 8.192 10.358 1.00 95.50 173 TYR A CA 1
ATOM 1360 C C . TYR A 1 173 ? -5.218 7.262 11.276 1.00 95.50 173 TYR A C 1
ATOM 1362 O O . TYR A 1 173 ? -5.766 6.660 12.195 1.00 95.50 173 TYR A O 1
ATOM 1370 N N . VAL A 1 174 ? -3.894 7.194 11.098 1.00 96.94 174 VAL A N 1
ATOM 1371 C CA . VAL A 1 174 ? -3.025 6.401 11.988 1.00 96.94 174 VAL A CA 1
ATOM 1372 C C . VAL A 1 174 ? -3.074 6.929 13.431 1.00 96.94 174 VAL A C 1
ATOM 1374 O O . VAL A 1 174 ? -2.982 6.152 14.381 1.00 96.94 174 VAL A O 1
ATOM 1377 N N . ARG A 1 175 ? -3.222 8.244 13.636 1.00 96.25 175 ARG A N 1
ATOM 1378 C CA . ARG A 1 175 ? -3.331 8.835 14.979 1.00 96.25 175 ARG A CA 1
ATOM 1379 C C . ARG A 1 175 ? -4.652 8.539 15.682 1.00 96.25 175 ARG A C 1
ATOM 1381 O O . ARG A 1 175 ? -4.635 8.498 16.908 1.00 96.25 175 ARG A O 1
ATOM 1388 N N . GLU A 1 176 ? -5.754 8.345 14.969 1.00 95.56 176 GLU A N 1
ATOM 1389 C CA . GLU A 1 176 ? -7.046 7.998 15.587 1.00 95.56 176 GLU A CA 1
ATOM 1390 C C . GLU A 1 176 ? -6.989 6.629 16.277 1.00 95.56 176 GLU A C 1
ATOM 1392 O O . GLU A 1 176 ? -7.542 6.448 17.356 1.00 95.56 176 GLU A O 1
ATOM 1397 N N . LEU A 1 177 ? -6.162 5.715 15.766 1.00 96.44 177 LEU A N 1
ATOM 1398 C CA . LEU A 1 177 ? -5.943 4.388 16.348 1.00 96.44 177 LEU A CA 1
ATOM 1399 C C . LEU A 1 177 ? -4.984 4.384 17.559 1.00 96.44 177 LEU A C 1
ATOM 1401 O O . LEU A 1 177 ? -4.453 3.339 17.930 1.00 96.44 177 LEU A O 1
ATOM 1405 N N . ARG A 1 178 ? -4.700 5.536 18.184 1.00 93.12 178 ARG A N 1
ATOM 1406 C CA . ARG A 1 178 ? -3.714 5.650 19.281 1.00 93.12 178 ARG A CA 1
ATOM 1407 C C . ARG A 1 178 ? -3.986 4.721 20.462 1.00 93.12 178 ARG A C 1
ATOM 1409 O O . ARG A 1 178 ? -3.024 4.163 20.985 1.00 93.12 178 ARG A O 1
ATOM 1416 N N . GLU A 1 179 ? -5.254 4.523 20.803 1.00 94.69 179 GLU A N 1
ATOM 1417 C CA . GLU A 1 179 ? -5.698 3.657 21.904 1.00 94.69 179 GLU A CA 1
ATOM 1418 C C . GLU A 1 179 ? -5.631 2.155 21.562 1.00 94.69 179 GLU A C 1
ATOM 1420 O O . GLU A 1 179 ? -5.904 1.308 22.408 1.00 94.69 179 GLU A O 1
ATOM 1425 N N . ARG A 1 180 ? -5.257 1.796 20.323 1.00 95.56 180 ARG A N 1
ATOM 1426 C CA . ARG A 1 180 ? -5.168 0.409 19.834 1.00 95.56 180 ARG A CA 1
ATOM 1427 C C . ARG A 1 180 ? -3.808 0.161 19.174 1.00 95.56 180 ARG A C 1
ATOM 1429 O O . ARG A 1 180 ? -3.720 0.141 17.948 1.00 95.56 180 ARG A O 1
ATOM 1436 N N . PRO A 1 181 ? -2.726 -0.015 19.957 1.00 95.81 181 PRO A N 1
ATOM 1437 C CA . PRO A 1 181 ? -1.359 -0.055 19.433 1.00 95.81 181 PRO A CA 1
ATOM 1438 C C . PRO A 1 181 ? -1.114 -1.105 18.343 1.00 95.81 181 PRO A C 1
ATOM 1440 O O . PRO A 1 181 ? -0.435 -0.799 17.365 1.00 95.81 181 PRO A O 1
ATOM 1443 N N . GLU A 1 182 ? -1.680 -2.307 18.483 1.00 96.00 182 GLU A N 1
ATOM 1444 C CA . GLU A 1 182 ? -1.539 -3.386 17.494 1.00 96.00 182 GLU A CA 1
ATOM 1445 C C . GLU A 1 182 ? -2.224 -3.024 16.172 1.00 96.00 182 GLU A C 1
ATOM 1447 O O . GLU A 1 182 ? -1.583 -3.011 15.124 1.00 96.00 182 GLU A O 1
ATOM 1452 N N . MET A 1 183 ? -3.489 -2.599 16.240 1.00 96.94 183 MET A N 1
ATOM 1453 C CA . MET A 1 183 ? -4.260 -2.142 15.079 1.00 96.94 183 MET A CA 1
ATOM 1454 C C . MET A 1 183 ? -3.625 -0.942 14.388 1.00 96.94 183 MET A C 1
ATOM 1456 O O . MET A 1 183 ? -3.545 -0.883 13.160 1.00 96.94 183 MET A O 1
ATOM 1460 N N . ARG A 1 184 ? -3.106 0.001 15.178 1.00 97.62 184 ARG A N 1
ATOM 1461 C CA . ARG A 1 184 ? -2.358 1.147 14.671 1.00 97.62 184 ARG A CA 1
ATOM 1462 C C . ARG A 1 184 ? -1.128 0.714 13.894 1.00 97.62 184 ARG A C 1
ATOM 1464 O O . ARG A 1 184 ? -0.855 1.286 12.845 1.00 97.62 184 ARG A O 1
ATOM 1471 N N . GLU A 1 185 ? -0.364 -0.241 14.414 1.00 97.94 185 GLU A N 1
ATOM 1472 C CA . GLU A 1 185 ? 0.854 -0.715 13.764 1.00 97.94 185 GLU A CA 1
ATOM 1473 C C . GLU A 1 185 ? 0.543 -1.456 12.461 1.00 97.94 185 GLU A C 1
ATOM 1475 O O . GLU A 1 185 ? 1.168 -1.165 11.440 1.00 97.94 185 GLU A O 1
ATOM 1480 N N . THR A 1 186 ? -0.460 -2.336 12.456 1.00 97.88 186 THR A N 1
ATOM 1481 C CA . THR A 1 186 ? -0.902 -3.033 11.241 1.00 97.88 186 THR A CA 1
ATOM 1482 C C . THR A 1 186 ? -1.389 -2.037 10.185 1.00 97.88 186 THR A C 1
ATOM 1484 O O . THR A 1 186 ? -0.910 -2.062 9.049 1.00 97.88 186 THR A O 1
ATOM 1487 N N . PHE A 1 187 ? -2.244 -1.077 10.556 1.00 98.06 187 PHE A N 1
ATOM 1488 C CA . PHE A 1 187 ? -2.707 -0.044 9.627 1.00 98.06 187 PHE A CA 1
ATOM 1489 C C . PHE A 1 187 ? -1.567 0.865 9.144 1.00 98.06 187 PHE A C 1
ATOM 1491 O O . PHE A 1 187 ? -1.485 1.177 7.959 1.00 98.06 187 PHE A O 1
ATOM 1498 N N . ARG A 1 188 ? -0.616 1.231 10.015 1.00 98.00 188 ARG A N 1
ATOM 1499 C CA . ARG A 1 188 ? 0.568 2.022 9.640 1.00 98.00 188 ARG A CA 1
ATOM 1500 C C . ARG A 1 188 ? 1.406 1.329 8.564 1.00 98.00 188 ARG A C 1
ATOM 1502 O O . ARG A 1 188 ? 1.933 2.015 7.691 1.00 98.00 188 ARG A O 1
ATOM 1509 N N . ARG A 1 189 ? 1.532 -0.003 8.601 1.00 98.12 189 ARG A N 1
ATOM 1510 C CA . ARG A 1 189 ? 2.237 -0.770 7.557 1.00 98.12 189 ARG A CA 1
ATOM 1511 C C . ARG A 1 189 ? 1.517 -0.689 6.214 1.00 98.12 189 ARG A C 1
ATOM 1513 O O . ARG A 1 189 ? 2.173 -0.455 5.205 1.00 98.12 189 ARG A O 1
ATOM 1520 N N . ILE A 1 190 ? 0.189 -0.811 6.208 1.00 98.00 190 ILE A N 1
ATOM 1521 C CA . ILE A 1 190 ? -0.630 -0.653 4.995 1.00 98.00 190 ILE A CA 1
ATOM 1522 C C . ILE A 1 190 ? -0.466 0.763 4.429 1.00 98.00 190 ILE A C 1
ATOM 1524 O O . ILE A 1 190 ? -0.167 0.923 3.247 1.00 98.00 190 ILE A O 1
ATOM 1528 N N . THR A 1 191 ? -0.582 1.785 5.280 1.00 96.56 191 THR A N 1
ATOM 1529 C CA . THR A 1 191 ? -0.402 3.194 4.904 1.00 96.56 191 THR A CA 1
ATOM 1530 C C . THR A 1 191 ? 0.981 3.459 4.319 1.00 96.56 191 THR A C 1
ATOM 1532 O O . THR A 1 191 ? 1.092 4.115 3.290 1.00 96.56 191 THR A O 1
ATOM 1535 N N . PHE A 1 192 ? 2.036 2.915 4.926 1.00 95.94 192 PHE A N 1
ATOM 1536 C CA . PHE A 1 192 ? 3.399 3.075 4.423 1.00 95.94 192 PHE A CA 1
ATOM 1537 C C . PHE A 1 192 ? 3.584 2.464 3.029 1.00 95.94 192 PHE A C 1
ATOM 1539 O O . PHE A 1 192 ? 4.199 3.080 2.162 1.00 95.94 192 PHE A O 1
ATOM 1546 N N . GLU A 1 193 ? 3.058 1.260 2.795 1.00 95.00 193 GLU A N 1
ATOM 1547 C CA . GLU A 1 193 ? 3.129 0.601 1.486 1.00 95.00 193 GLU A CA 1
ATOM 1548 C C . GLU A 1 193 ? 2.346 1.392 0.430 1.00 95.00 193 GLU A C 1
ATOM 1550 O O . GLU A 1 193 ? 2.860 1.636 -0.662 1.00 95.00 193 GLU A O 1
ATOM 1555 N N . PHE A 1 194 ? 1.150 1.871 0.783 1.00 94.19 194 PHE A N 1
ATOM 1556 C CA . PHE A 1 194 ? 0.371 2.770 -0.063 1.00 94.19 194 PHE A CA 1
ATOM 1557 C C . PHE A 1 194 ? 1.157 4.036 -0.425 1.00 94.19 194 PHE A C 1
ATOM 1559 O O . PHE A 1 194 ? 1.333 4.326 -1.607 1.00 94.19 194 PHE A O 1
ATOM 1566 N N . GLU A 1 195 ? 1.678 4.763 0.565 1.00 91.94 195 GLU A N 1
ATOM 1567 C CA . GLU A 1 195 ? 2.428 6.002 0.344 1.00 91.94 195 GLU A CA 1
ATOM 1568 C C . GLU A 1 195 ? 3.677 5.772 -0.506 1.00 91.94 195 GLU A C 1
ATOM 1570 O O . GLU A 1 195 ? 3.972 6.565 -1.404 1.00 91.94 195 GLU A O 1
ATOM 1575 N N . ARG A 1 196 ? 4.378 4.659 -0.263 1.00 91.06 196 ARG A N 1
ATOM 1576 C CA . ARG A 1 196 ? 5.579 4.287 -1.007 1.00 91.06 196 ARG A CA 1
ATOM 1577 C C . ARG A 1 196 ? 5.289 4.109 -2.494 1.00 91.06 196 ARG A C 1
ATOM 1579 O O . ARG A 1 196 ? 6.049 4.614 -3.309 1.00 91.06 196 ARG A O 1
ATOM 1586 N N . PHE A 1 197 ? 4.226 3.407 -2.874 1.00 88.62 197 PHE A N 1
ATOM 1587 C CA . PHE A 1 197 ? 3.924 3.197 -4.295 1.00 88.62 197 PHE A CA 1
ATOM 1588 C C . PHE A 1 197 ? 3.207 4.381 -4.935 1.00 88.62 197 PHE A C 1
ATOM 1590 O O . PHE A 1 197 ? 3.417 4.664 -6.115 1.00 88.62 197 PHE A O 1
ATOM 1597 N N . TRP A 1 198 ? 2.371 5.079 -4.170 1.00 80.44 198 TRP A N 1
ATOM 1598 C CA . TRP A 1 198 ? 1.556 6.169 -4.686 1.00 80.44 198 TRP A CA 1
ATOM 1599 C C . TRP A 1 198 ? 2.367 7.445 -4.922 1.00 80.44 198 TRP A C 1
ATOM 1601 O O . TRP A 1 198 ? 2.311 8.003 -6.014 1.00 80.44 198 TRP A O 1
ATOM 1611 N N . TYR A 1 199 ? 3.162 7.876 -3.938 1.00 78.06 199 TYR A N 1
ATOM 1612 C CA . TYR A 1 199 ? 3.874 9.156 -4.006 1.00 78.06 199 TYR A CA 1
ATOM 1613 C C . TYR A 1 199 ? 5.310 9.047 -4.520 1.00 78.06 199 TYR A C 1
ATOM 1615 O O . TYR A 1 199 ? 5.827 10.028 -5.046 1.00 78.06 199 TYR A O 1
ATOM 1623 N N . ALA A 1 200 ? 5.964 7.886 -4.397 1.00 76.12 200 ALA A N 1
ATOM 1624 C CA . ALA A 1 200 ? 7.351 7.725 -4.853 1.00 76.12 200 ALA A CA 1
ATOM 1625 C C . ALA A 1 200 ? 7.478 7.225 -6.306 1.00 76.12 200 ALA A C 1
ATOM 1627 O O . ALA A 1 200 ? 8.582 6.915 -6.744 1.00 76.12 200 ALA A O 1
ATOM 1628 N N . ASP A 1 201 ? 6.357 7.114 -7.028 1.00 72.12 201 ASP A N 1
ATOM 1629 C CA . ASP A 1 201 ? 6.264 6.585 -8.399 1.00 72.12 201 ASP A CA 1
ATOM 1630 C C . ASP A 1 201 ? 6.990 5.241 -8.614 1.00 72.12 201 ASP A C 1
ATOM 1632 O O . ASP A 1 201 ? 7.536 4.933 -9.673 1.00 72.12 201 ASP A O 1
ATOM 1636 N N . LEU A 1 202 ? 7.006 4.413 -7.570 1.00 78.06 202 LEU A N 1
ATOM 1637 C CA . LEU A 1 202 ? 7.612 3.091 -7.616 1.00 78.06 202 LEU A CA 1
ATOM 1638 C C . LEU A 1 202 ? 6.640 2.085 -8.236 1.00 78.06 202 LEU A C 1
ATOM 1640 O O . LEU A 1 202 ? 5.431 2.128 -8.000 1.00 78.06 202 LEU A O 1
ATOM 1644 N N . MET A 1 203 ? 7.183 1.133 -8.994 1.00 81.50 203 MET A N 1
ATOM 1645 C CA . MET A 1 203 ? 6.404 0.001 -9.490 1.00 81.50 203 MET A CA 1
ATOM 1646 C C . MET A 1 203 ? 6.177 -1.014 -8.369 1.00 81.50 203 MET A C 1
ATOM 1648 O O . MET A 1 203 ? 7.125 -1.398 -7.686 1.00 81.50 203 MET A O 1
ATOM 1652 N N . ALA A 1 204 ? 4.930 -1.452 -8.204 1.00 87.12 204 ALA A N 1
ATOM 1653 C CA . ALA A 1 204 ? 4.567 -2.538 -7.300 1.00 87.12 204 ALA A CA 1
ATOM 1654 C C . ALA A 1 204 ? 4.568 -3.878 -8.047 1.00 87.12 204 ALA A C 1
ATOM 1656 O O . ALA A 1 204 ? 4.096 -3.965 -9.185 1.00 87.12 204 ALA A O 1
ATOM 1657 N N . GLY A 1 205 ? 5.092 -4.919 -7.405 1.00 90.62 205 GLY A N 1
ATOM 1658 C CA . GLY A 1 205 ? 5.013 -6.298 -7.871 1.00 90.62 205 GLY A CA 1
ATOM 1659 C C . GLY A 1 205 ? 3.957 -7.120 -7.131 1.00 90.62 205 GLY A C 1
ATOM 1660 O O . GLY A 1 205 ? 3.367 -6.689 -6.145 1.00 90.62 205 GLY A O 1
ATOM 1661 N N . GLU A 1 206 ? 3.771 -8.356 -7.587 1.00 92.12 206 GLU A N 1
ATOM 1662 C CA . GLU A 1 206 ? 2.872 -9.338 -6.964 1.00 92.12 206 GLU A CA 1
ATOM 1663 C C . GLU A 1 206 ? 3.248 -9.613 -5.501 1.00 92.12 206 GLU A C 1
ATOM 1665 O O . GLU A 1 206 ? 2.398 -9.569 -4.623 1.00 92.12 206 GLU A O 1
ATOM 1670 N N . GLU A 1 207 ? 4.545 -9.757 -5.215 1.00 93.38 207 GLU A N 1
ATOM 1671 C CA . GLU A 1 207 ? 5.061 -9.951 -3.851 1.00 93.38 207 GLU A CA 1
ATOM 1672 C C . GLU A 1 207 ? 4.758 -8.760 -2.923 1.00 93.38 207 GLU A C 1
ATOM 1674 O O . GLU A 1 207 ? 4.635 -8.918 -1.706 1.00 93.38 207 GLU A O 1
ATOM 1679 N N . ASP A 1 208 ? 4.646 -7.553 -3.484 1.00 93.06 208 ASP A N 1
ATOM 1680 C CA . ASP A 1 208 ? 4.253 -6.367 -2.729 1.00 93.06 208 ASP A CA 1
ATOM 1681 C C . ASP A 1 208 ? 2.765 -6.384 -2.415 1.00 93.06 208 ASP A C 1
ATOM 1683 O O . ASP A 1 208 ? 2.378 -6.123 -1.275 1.00 93.06 208 ASP A O 1
ATOM 1687 N N . PHE A 1 209 ? 1.946 -6.744 -3.404 1.00 95.75 209 PHE A N 1
ATOM 1688 C CA . PHE A 1 209 ? 0.518 -6.929 -3.208 1.00 95.75 209 PHE A CA 1
ATOM 1689 C C . PHE A 1 209 ? 0.230 -8.002 -2.153 1.00 95.75 209 PHE A C 1
ATOM 1691 O O . PHE A 1 209 ? -0.503 -7.726 -1.208 1.00 95.75 209 PHE A O 1
ATOM 1698 N N . ASP A 1 210 ? 0.853 -9.177 -2.253 1.00 96.25 210 ASP A N 1
ATOM 1699 C CA . ASP A 1 210 ? 0.654 -10.284 -1.311 1.00 96.25 210 ASP A CA 1
ATOM 1700 C C . ASP A 1 210 ? 0.990 -9.870 0.125 1.00 96.25 210 ASP A C 1
ATOM 1702 O O . ASP A 1 210 ? 0.261 -10.182 1.071 1.00 96.25 210 ASP A O 1
ATOM 1706 N N . ARG A 1 211 ? 2.071 -9.101 0.299 1.00 96.94 211 ARG A N 1
ATOM 1707 C CA . ARG A 1 211 ? 2.468 -8.560 1.601 1.00 96.94 211 ARG A CA 1
ATOM 1708 C C . ARG A 1 211 ? 1.421 -7.595 2.161 1.00 96.94 211 ARG A C 1
ATOM 1710 O O . ARG A 1 211 ? 1.050 -7.720 3.327 1.00 96.94 211 ARG A O 1
ATOM 1717 N N . VAL A 1 212 ? 0.931 -6.653 1.351 1.00 97.44 212 VAL A N 1
ATOM 1718 C CA . VAL A 1 212 ? -0.111 -5.700 1.779 1.00 97.44 212 VAL A CA 1
ATOM 1719 C C . VAL A 1 212 ? -1.432 -6.416 2.055 1.00 97.44 212 VAL A C 1
ATOM 1721 O O . VAL A 1 212 ? -2.095 -6.107 3.043 1.00 97.44 212 VAL A O 1
ATOM 1724 N N . SER A 1 213 ? -1.789 -7.408 1.239 1.00 97.56 213 SER A N 1
ATOM 1725 C CA . SER A 1 213 ? -2.957 -8.263 1.454 1.00 97.56 213 SER A CA 1
ATOM 1726 C C . SER A 1 213 ? -2.855 -9.006 2.785 1.00 97.56 213 SER A C 1
ATOM 1728 O O . SER A 1 213 ? -3.839 -9.085 3.516 1.00 97.56 213 SER A O 1
ATOM 1730 N N . GLY A 1 214 ? -1.663 -9.495 3.142 1.00 98.00 214 GLY A N 1
ATOM 1731 C CA . GLY A 1 214 ? -1.402 -10.097 4.449 1.00 98.00 214 GLY A CA 1
ATOM 1732 C C . GLY A 1 214 ? -1.685 -9.137 5.606 1.00 98.00 214 GLY A C 1
ATOM 1733 O O . GLY A 1 214 ? -2.390 -9.506 6.544 1.00 98.00 214 GLY A O 1
ATOM 1734 N N . TYR A 1 215 ? -1.210 -7.890 5.517 1.00 97.94 215 TYR A N 1
ATOM 1735 C CA . TYR A 1 215 ? -1.507 -6.866 6.526 1.00 97.94 215 TYR A CA 1
ATOM 1736 C C . TYR A 1 215 ? -2.999 -6.514 6.586 1.00 97.94 215 TYR A C 1
ATOM 1738 O O . TYR A 1 215 ? -3.526 -6.289 7.672 1.00 97.94 215 TYR A O 1
ATOM 1746 N N . HIS A 1 216 ? -3.694 -6.476 5.447 1.00 97.06 216 HIS A N 1
ATOM 1747 C CA . HIS A 1 216 ? -5.134 -6.217 5.408 1.00 97.06 216 HIS A CA 1
ATOM 1748 C C . HIS A 1 216 ? -5.939 -7.322 6.107 1.00 97.06 216 HIS A C 1
ATOM 1750 O O . HIS A 1 216 ? -6.826 -7.032 6.910 1.00 97.06 216 HIS A O 1
ATOM 1756 N N . GLU A 1 217 ? -5.608 -8.590 5.859 1.00 96.75 217 GLU A N 1
ATOM 1757 C CA . GLU A 1 217 ? -6.261 -9.714 6.538 1.00 96.75 217 GLU A CA 1
ATOM 1758 C C . GLU A 1 217 ? -5.915 -9.774 8.032 1.00 96.75 217 GLU A C 1
ATOM 1760 O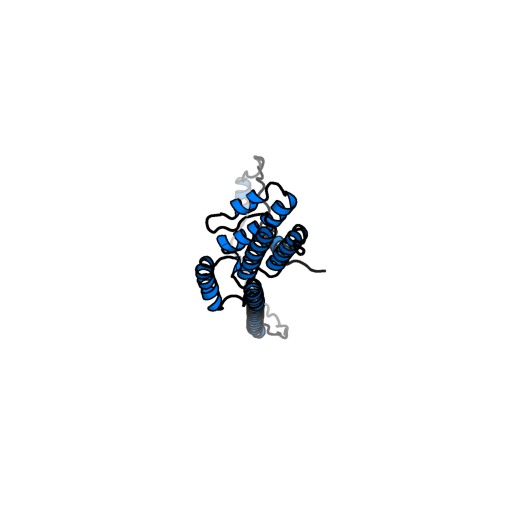 O . GLU A 1 217 ? -6.763 -10.126 8.850 1.00 96.75 217 GLU A O 1
ATOM 1765 N N . GLU A 1 218 ? -4.692 -9.399 8.416 1.00 96.94 218 GLU A N 1
ATOM 1766 C CA . GLU A 1 218 ? -4.326 -9.213 9.823 1.00 96.94 218 GLU A CA 1
ATOM 1767 C C . GLU A 1 218 ? -5.172 -8.113 10.480 1.00 96.94 218 GLU A C 1
ATOM 1769 O O . GLU A 1 218 ? -5.721 -8.328 11.559 1.00 96.94 218 GLU A O 1
ATOM 1774 N N . LEU A 1 219 ? -5.347 -6.973 9.803 1.00 96.88 219 LEU A N 1
ATOM 1775 C CA . LEU A 1 219 ? -6.158 -5.861 10.294 1.00 96.88 219 LEU A CA 1
ATOM 1776 C C . LEU A 1 219 ? -7.619 -6.277 10.495 1.00 96.88 219 LEU A C 1
ATOM 1778 O O . LEU A 1 219 ? -8.212 -5.961 11.523 1.00 96.88 219 LEU A O 1
ATOM 1782 N N . LYS A 1 220 ? -8.199 -7.020 9.545 1.00 94.81 220 LYS A N 1
ATOM 1783 C CA . LYS A 1 220 ? -9.580 -7.514 9.654 1.00 94.81 220 LYS A CA 1
ATOM 1784 C C . LYS A 1 220 ? -9.794 -8.384 10.888 1.00 94.81 220 LYS A C 1
ATOM 1786 O O . LYS A 1 220 ? -10.815 -8.241 11.541 1.00 94.81 220 LYS A O 1
ATOM 1791 N N . LYS A 1 221 ? -8.825 -9.225 11.256 1.00 94.69 221 LYS A N 1
ATOM 1792 C CA . LYS A 1 221 ? -8.910 -10.067 12.466 1.00 94.69 221 LYS A CA 1
ATOM 1793 C C . LYS A 1 221 ? -8.886 -9.269 13.772 1.00 94.69 221 LYS A C 1
ATOM 1795 O O . LYS A 1 221 ? -9.304 -9.786 14.801 1.00 94.69 221 LYS A O 1
ATOM 1800 N N . GLN A 1 222 ? -8.365 -8.044 13.750 1.00 94.25 222 GLN A N 1
ATOM 1801 C CA . GLN A 1 222 ? -8.326 -7.152 14.914 1.00 94.25 222 GLN A CA 1
ATOM 1802 C C . GLN A 1 222 ? -9.625 -6.347 15.079 1.00 94.25 222 GLN A C 1
ATOM 1804 O O . GLN A 1 222 ? -9.819 -5.701 16.112 1.00 94.25 222 GLN A O 1
ATOM 1809 N N . ILE A 1 223 ? -10.498 -6.357 14.068 1.00 91.62 223 ILE A N 1
ATOM 1810 C CA . ILE A 1 223 ? -11.817 -5.732 14.100 1.00 91.62 223 ILE A CA 1
ATOM 1811 C C . ILE A 1 223 ? -12.794 -6.779 14.657 1.00 91.62 223 ILE A C 1
ATOM 1813 O O . ILE A 1 223 ? -12.940 -7.836 14.049 1.00 91.62 223 ILE A O 1
ATOM 1817 N N . PRO A 1 224 ? -13.441 -6.537 15.811 1.00 82.19 224 PRO A N 1
ATOM 1818 C CA . PRO A 1 224 ? -14.482 -7.422 16.322 1.00 82.19 224 PRO A CA 1
ATOM 1819 C C . PRO A 1 224 ? -15.616 -7.536 15.298 1.00 82.19 224 PRO A C 1
ATOM 1821 O O . PRO A 1 224 ? -16.008 -6.519 14.724 1.00 82.19 224 PRO A O 1
ATOM 1824 N N . ASP A 1 225 ? -16.152 -8.739 15.086 1.00 69.31 225 ASP A N 1
ATOM 1825 C CA . ASP A 1 225 ? -17.317 -8.943 14.221 1.00 69.31 225 ASP A CA 1
ATOM 1826 C C . ASP A 1 225 ? -18.502 -8.122 14.753 1.00 69.31 225 ASP A C 1
ATOM 1828 O O . ASP A 1 225 ? -19.095 -8.445 15.781 1.00 69.31 225 ASP A O 1
ATOM 1832 N N . VAL A 1 226 ? -18.857 -7.046 14.048 1.00 55.28 226 VAL A N 1
ATOM 1833 C CA . VAL A 1 226 ? -20.025 -6.199 14.362 1.00 55.28 226 VAL A CA 1
ATOM 1834 C C . VAL A 1 226 ? -21.306 -6.797 13.750 1.00 55.28 226 VAL A C 1
ATOM 1836 O O . VAL A 1 226 ? -22.265 -6.090 13.472 1.00 55.28 226 VAL A O 1
ATOM 1839 N N . GLU A 1 227 ? -21.345 -8.107 13.482 1.00 43.94 227 GLU A N 1
ATOM 1840 C CA . GLU A 1 227 ? -22.406 -8.713 12.662 1.00 43.94 227 GLU A CA 1
ATOM 1841 C C . GLU A 1 227 ? -23.735 -8.964 13.404 1.00 43.94 227 GLU A C 1
ATOM 1843 O O . GLU A 1 227 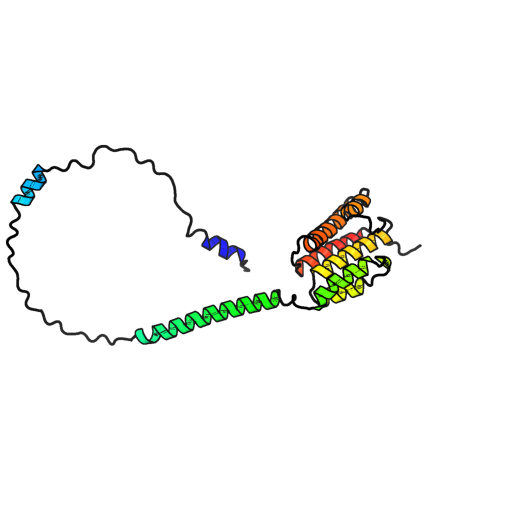? -24.685 -9.461 12.802 1.00 43.94 227 GLU A O 1
ATOM 1848 N N . HIS A 1 228 ? -23.871 -8.572 14.675 1.00 34.88 228 HIS A N 1
ATOM 1849 C CA . HIS A 1 228 ? -25.132 -8.691 15.418 1.00 34.88 228 HIS A CA 1
ATOM 1850 C C . HIS A 1 228 ? -25.438 -7.443 16.261 1.00 34.88 228 HIS A C 1
ATOM 1852 O O . HIS A 1 228 ? -25.160 -7.415 17.461 1.00 34.88 228 HIS A O 1
ATOM 1858 N N . ALA A 1 229 ? -26.055 -6.436 15.642 1.00 32.00 229 ALA A N 1
ATOM 1859 C CA . ALA A 1 229 ? -26.881 -5.436 16.322 1.00 32.00 229 ALA A CA 1
ATOM 1860 C C . ALA A 1 229 ? -28.060 -5.040 15.425 1.00 32.00 229 ALA A C 1
ATOM 1862 O O . ALA A 1 229 ? -27.818 -4.785 14.223 1.00 32.00 229 ALA A O 1
#

pLDDT: mean 73.9, std 20.54, range [32.0, 98.12]

Radius of gyration: 38.56 Å; chains: 1; bounding box: 117×47×70 Å

Sequence (229 aa):
MRVSPISLLILLAIVAGGVLAPRTAPASDRAYRLDKEALEKKSKSLDYTEDYYEFEPVKRKKKGTGGFSLAGMIPALKILAYAIVIGFLLWVAYYVARRYSGFSNPNVRNADLSFSEDLEKDIRDLDLDGMLKAALSAKDYKAAVRVLFLLSLRSLSKGEFLEVSREKTNYQYVRELRERPEMRETFRRITFEFERFWYADLMAGEEDFDRVSGYHEELKKQIPDVEHA

Secondary structure (DSSP, 8-state):
----TTHHHHHHSTTS--------------S----HHHHHHHHTT------------------------GGGHHHHHHHHHHHHHHHHHHHHHHHHHHHHTT---HHHHHHHHHHHHHTTS-TTTS-HHHHHHHHHHTT-HHHHHHHHHHHHHHHHHHTTS----TT--HHHHHHHGGG-HHHHHHHHHHHHHHHHHHHS-PPP-HHHHHHHHHHHHHHHHHS------

InterPro domains:
  IPR025403 Protein-glutamine gamma-glutamyltransferase-like, C-terminal [PF13559] (162-212)

Organism: NCBI:txid1182444

Foldseek 3Di:
DDDDPVVVVVVVVVVPDDDDDDDPDPDDPDDDDPPVVVVVVVVVPDDPPDPDDDDDDDDDDDDDDPDPDCVVVVVVVVVVVVVVVVVVVVVVVVVVCVQVVLPDDVCVVVVVVVVVVCLVPDLVPDPLVVQLVVCVVSQVLLSNLVSLLSVLVVLCVVLVQDDDDPVDDLVNSLVSCVVPVVLSVLNVVSSVLNCCCPVVVDGDHPVSSVVSVVSSVVNNVVRPPPPDD